Protein AF-A0A378WF64-F1 (afdb_monomer)

Mean predicted aligned error: 6.3 Å

Secondary structure (DSSP, 8-state):
-EEE--SSSTT---TT--BPPHHHHS--EEETT--TTS-HHHHHTTTT-HHHHHHHHHHHH-----EEEE-HHHHTTS--TTSEEEE--GGGSPPTTS-TT-B-HHHHH-HHHHHHHTT--HHHHHHTSPPGGGPPPP-HHHHHHHHHHHHHHT-TTS-HHHHHHHHHHHHHHHHHHHHHHHHH--SHHHHHHHHHHHHHHHHHHHHHTS----

Foldseek 3Di:
DAEWEDQQAQLDDDQLDFDAPCVVPVDDYAYLNLPPVPDLLLCLVCHRQGVVSVVSSCVRVVPDAAEDEEAPVNCPPDPCVPHHYDHDDPVNDDDSPPPPPGHGSLCRNPVPVLVVLPPDWLVRLLVPADDPVPADAADPVQLVVLSVQSVVCSPPPHDSVSNLVSQLSNLVNQLNVLNVQSNVQDTSVSNSSSSSSNSSSVSRNVSSPDDPDD

Radius of gyration: 17.93 Å; Cα contacts (8 Å, |Δi|>4): 274; chains: 1; bounding box: 43×33×53 Å

Structure (mmCIF, N/CA/C/O backbone):
data_AF-A0A378WF64-F1
#
_entry.id   AF-A0A378WF64-F1
#
loop_
_atom_site.group_PDB
_atom_site.id
_atom_site.type_symbol
_atom_site.label_atom_id
_atom_site.label_alt_id
_atom_site.label_comp_id
_atom_site.label_asym_id
_atom_site.label_entity_id
_atom_site.label_seq_id
_atom_site.pdbx_PDB_ins_code
_atom_site.Cartn_x
_atom_site.Cartn_y
_atom_site.Cartn_z
_atom_site.occupancy
_atom_site.B_iso_or_equiv
_atom_site.auth_seq_id
_atom_site.auth_comp_id
_atom_site.auth_asym_id
_atom_site.auth_atom_id
_atom_site.pdbx_PDB_model_num
ATOM 1 N N . MET A 1 1 ? -5.324 -9.153 -17.923 1.00 81.94 1 MET A N 1
ATOM 2 C CA . MET A 1 1 ? -5.140 -8.735 -16.519 1.00 81.94 1 MET A CA 1
ATOM 3 C C . MET A 1 1 ? -4.464 -7.376 -16.515 1.00 81.94 1 MET A C 1
ATOM 5 O O . MET A 1 1 ? -3.581 -7.163 -17.337 1.00 81.94 1 MET A O 1
ATOM 9 N N . LEU A 1 2 ? -4.902 -6.468 -15.651 1.00 88.06 2 LEU A N 1
ATOM 10 C CA . LEU A 1 2 ? -4.248 -5.200 -15.360 1.00 88.06 2 LEU A CA 1
ATOM 11 C C . LEU A 1 2 ? -3.290 -5.410 -14.183 1.00 88.06 2 LEU A C 1
ATOM 13 O O . LEU A 1 2 ? -3.691 -5.903 -13.132 1.00 88.06 2 LEU A O 1
ATOM 17 N N . VAL A 1 3 ? -2.031 -5.025 -14.351 1.00 89.94 3 VAL A N 1
ATOM 18 C CA . VAL A 1 3 ? -1.031 -5.103 -13.284 1.00 89.94 3 VAL A CA 1
ATOM 19 C C . VAL A 1 3 ? -0.500 -3.709 -13.023 1.00 89.94 3 VAL A C 1
ATOM 21 O O . VAL A 1 3 ? -0.071 -3.024 -13.950 1.00 89.94 3 VAL A O 1
ATOM 24 N N . VAL A 1 4 ? -0.545 -3.286 -11.763 1.00 91.06 4 VAL A N 1
ATOM 25 C CA . VAL A 1 4 ? -0.117 -1.949 -11.353 1.00 91.06 4 VAL A CA 1
ATOM 26 C C . VAL A 1 4 ? 1.141 -2.005 -10.496 1.00 91.06 4 VAL A C 1
ATOM 28 O O . VAL A 1 4 ? 1.354 -2.923 -9.696 1.00 91.06 4 VAL A O 1
ATOM 31 N N . ALA A 1 5 ? 1.974 -0.985 -10.654 1.00 91.31 5 ALA A N 1
ATOM 32 C CA . ALA A 1 5 ? 3.148 -0.741 -9.836 1.00 91.31 5 ALA A CA 1
ATOM 33 C C . ALA A 1 5 ? 3.268 0.758 -9.550 1.00 91.31 5 ALA A C 1
ATOM 35 O O . ALA A 1 5 ? 2.783 1.591 -10.314 1.00 91.31 5 ALA A O 1
ATOM 36 N N . ASN A 1 6 ? 3.945 1.095 -8.458 1.00 88.38 6 ASN A N 1
ATOM 37 C CA . ASN A 1 6 ? 4.210 2.468 -8.046 1.00 88.38 6 ASN A CA 1
ATOM 38 C C . ASN A 1 6 ? 5.710 2.641 -7.739 1.00 88.38 6 ASN A C 1
ATOM 40 O O . ASN A 1 6 ? 6.448 1.661 -7.614 1.00 88.38 6 ASN A O 1
ATOM 44 N N . ASN A 1 7 ? 6.165 3.887 -7.621 1.00 82.44 7 ASN A N 1
ATOM 45 C CA . ASN A 1 7 ? 7.558 4.227 -7.322 1.00 82.44 7 ASN A CA 1
ATOM 46 C C . ASN A 1 7 ? 7.826 4.547 -5.840 1.00 82.44 7 ASN A C 1
ATOM 48 O O . ASN A 1 7 ? 8.958 4.872 -5.510 1.00 82.44 7 ASN A O 1
ATOM 52 N N . ILE A 1 8 ? 6.822 4.501 -4.967 1.00 81.81 8 ILE A N 1
ATOM 53 C CA . ILE A 1 8 ? 6.875 5.030 -3.598 1.00 81.81 8 ILE A CA 1
ATOM 54 C C . ILE A 1 8 ? 7.267 3.951 -2.589 1.00 81.81 8 ILE A C 1
ATOM 56 O O . ILE A 1 8 ? 8.181 4.140 -1.789 1.00 81.81 8 ILE A O 1
ATOM 60 N N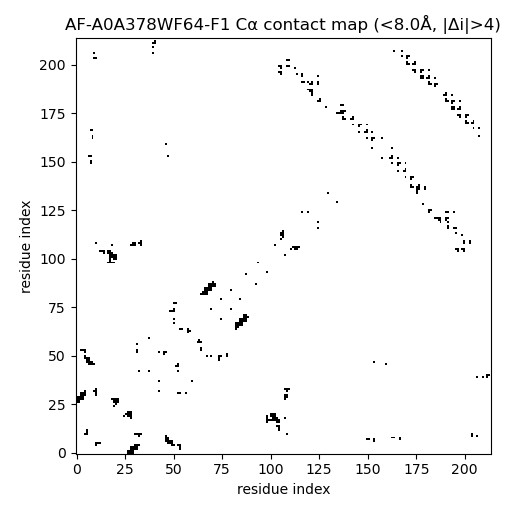 . GLY A 1 9 ? 6.587 2.808 -2.627 1.00 77.19 9 GLY A N 1
ATOM 61 C CA . GLY A 1 9 ? 6.728 1.774 -1.611 1.00 77.19 9 GLY A CA 1
ATOM 62 C C . GLY A 1 9 ? 6.138 0.440 -2.040 1.00 77.19 9 GLY A C 1
ATOM 63 O O . GLY A 1 9 ? 5.554 0.303 -3.121 1.00 77.19 9 GLY A O 1
ATOM 64 N N . LEU A 1 10 ? 6.292 -0.560 -1.173 1.00 84.00 10 LEU A N 1
ATOM 65 C CA . LEU A 1 10 ? 5.640 -1.857 -1.362 1.00 84.00 10 LEU A CA 1
ATOM 66 C C . LEU A 1 10 ? 4.133 -1.623 -1.399 1.00 84.00 10 LEU A C 1
ATOM 68 O O . LEU A 1 10 ? 3.649 -0.824 -0.618 1.00 84.00 10 LEU A O 1
ATOM 72 N N . GLY A 1 11 ? 3.424 -2.214 -2.361 1.00 85.75 11 GLY A N 1
ATOM 73 C CA . GLY A 1 11 ? 1.957 -2.161 -2.469 1.00 85.75 11 GLY A CA 1
ATOM 74 C C . GLY A 1 11 ? 1.266 -0.793 -2.332 1.00 85.75 11 GLY A C 1
ATOM 75 O O . GLY A 1 11 ? 0.058 -0.776 -2.090 1.00 85.75 11 GLY A O 1
ATOM 76 N N . TRP A 1 12 ? 1.980 0.339 -2.428 1.00 90.94 12 TRP A N 1
ATOM 77 C CA . TRP A 1 12 ? 1.398 1.664 -2.216 1.00 90.94 12 TRP A CA 1
ATOM 78 C C . TRP A 1 12 ? 0.271 1.933 -3.215 1.00 90.94 12 TRP A C 1
ATOM 80 O O . TRP A 1 12 ? 0.478 1.946 -4.430 1.00 90.94 12 TRP A O 1
ATOM 90 N N . LEU A 1 13 ? -0.916 2.186 -2.672 1.00 90.56 13 LEU A N 1
ATOM 91 C CA . LEU A 1 13 ? -2.108 2.588 -3.395 1.00 90.56 13 LEU A CA 1
ATOM 92 C C . LEU A 1 13 ? -2.810 3.676 -2.566 1.00 90.56 13 LEU A C 1
ATOM 94 O O . LEU A 1 13 ? -3.126 3.433 -1.395 1.00 90.56 13 LEU A O 1
ATOM 98 N N . PRO A 1 14 ? -3.051 4.875 -3.128 1.00 88.56 14 PRO A N 1
ATOM 99 C CA . PRO A 1 14 ? -3.766 5.923 -2.413 1.00 88.56 14 PRO A CA 1
ATOM 100 C C . PRO A 1 14 ? -5.162 5.456 -1.987 1.00 88.56 14 PRO A C 1
ATOM 102 O O . PRO A 1 14 ? -5.842 4.762 -2.739 1.00 88.56 14 PRO A O 1
ATOM 105 N N . ALA A 1 15 ? -5.627 5.895 -0.815 1.00 87.75 15 ALA A N 1
ATOM 106 C CA . ALA A 1 15 ? -6.941 5.512 -0.287 1.00 87.75 15 ALA A CA 1
ATOM 107 C C . ALA A 1 15 ? -8.119 5.946 -1.181 1.00 87.75 15 ALA A C 1
ATOM 109 O O . ALA A 1 15 ? -9.198 5.375 -1.076 1.00 87.75 15 ALA A O 1
ATOM 110 N N . SER A 1 16 ? -7.927 6.930 -2.064 1.00 83.94 16 SER A N 1
ATOM 111 C CA . SER A 1 16 ? -8.923 7.376 -3.048 1.00 83.94 16 SER A CA 1
ATOM 112 C C . SER A 1 16 ? -8.902 6.584 -4.357 1.00 83.94 16 SER A C 1
ATOM 114 O O . SER A 1 16 ? -9.824 6.709 -5.157 1.00 83.94 16 SER A O 1
ATOM 116 N N . VAL A 1 17 ? -7.867 5.778 -4.603 1.00 84.69 17 VAL A N 1
ATOM 117 C CA . VAL A 1 17 ? -7.756 4.989 -5.832 1.00 84.69 17 VAL A CA 1
ATOM 118 C C . VAL A 1 17 ? -8.518 3.679 -5.660 1.00 84.69 17 VAL A C 1
ATOM 120 O O . VAL A 1 17 ? -8.479 3.038 -4.607 1.00 84.69 17 VAL A O 1
ATOM 123 N N . ARG A 1 18 ? -9.232 3.285 -6.713 1.00 86.31 18 ARG A N 1
ATOM 124 C CA . ARG A 1 18 ? -9.903 1.992 -6.836 1.00 86.31 18 ARG A CA 1
ATOM 125 C C . ARG A 1 18 ? -9.467 1.350 -8.145 1.00 86.31 18 ARG A C 1
ATOM 127 O O . ARG A 1 18 ? -9.489 2.014 -9.182 1.00 86.31 18 ARG A O 1
ATOM 134 N N . LEU A 1 19 ? -9.049 0.086 -8.104 1.00 86.19 19 LEU A N 1
ATOM 135 C CA . LEU A 1 19 ? -8.691 -0.646 -9.325 1.00 86.19 19 LEU A CA 1
ATOM 136 C C . LEU A 1 19 ? -9.932 -1.315 -9.931 1.00 86.19 19 LEU A C 1
ATOM 138 O O . LEU A 1 19 ? -10.833 -1.686 -9.187 1.00 86.19 19 LEU A O 1
ATOM 142 N N . PRO A 1 20 ? -10.022 -1.500 -11.256 1.00 82.81 20 PRO A N 1
ATOM 143 C CA . PRO A 1 20 ? -11.146 -2.210 -11.865 1.00 82.81 20 PRO A CA 1
ATOM 144 C C . PRO A 1 20 ? -11.363 -3.599 -11.249 1.00 82.81 20 PRO A C 1
ATOM 146 O O . PRO A 1 20 ? -10.405 -4.359 -11.071 1.00 82.81 20 PRO A O 1
ATOM 149 N N . ARG A 1 21 ? -12.622 -3.939 -10.944 1.00 79.25 21 ARG A N 1
ATOM 150 C CA . ARG A 1 21 ? -13.004 -5.306 -10.579 1.00 79.25 21 ARG A CA 1
ATOM 151 C C . ARG A 1 21 ? -13.025 -6.200 -11.829 1.00 79.25 21 ARG A C 1
ATOM 153 O O . ARG A 1 21 ? -13.298 -5.716 -12.928 1.00 79.25 21 ARG A O 1
ATOM 160 N N . PRO A 1 22 ? -12.787 -7.515 -11.681 1.00 65.56 22 PRO A N 1
ATOM 161 C CA . PRO A 1 22 ? -12.840 -8.450 -12.802 1.00 65.56 22 PRO A CA 1
ATOM 162 C C . PRO A 1 22 ? -14.187 -8.477 -13.545 1.00 65.56 22 PRO A C 1
ATOM 164 O O . PRO A 1 22 ? -14.219 -8.811 -14.725 1.00 65.56 22 PRO A O 1
ATOM 167 N N . ASP A 1 23 ? -15.297 -8.126 -12.895 1.00 62.38 23 ASP A N 1
ATOM 168 C CA . ASP A 1 23 ? -16.652 -8.167 -13.458 1.00 62.38 23 ASP A CA 1
ATOM 169 C C . ASP A 1 23 ? -17.022 -6.943 -14.314 1.00 62.38 23 ASP A C 1
ATOM 171 O O . ASP A 1 23 ? -17.850 -7.067 -15.216 1.00 62.38 23 ASP A O 1
ATOM 175 N N . SER A 1 24 ? -16.388 -5.785 -14.101 1.00 57.62 24 SER A N 1
ATOM 176 C CA . SER A 1 24 ? -16.700 -4.555 -14.841 1.00 57.62 24 SER A CA 1
ATOM 177 C C . SER A 1 24 ? -16.045 -4.483 -16.226 1.00 57.62 24 SER A C 1
ATOM 179 O O . SER A 1 24 ? -16.515 -3.735 -17.083 1.00 57.62 24 SER A O 1
ATOM 181 N N . ALA A 1 25 ? -14.998 -5.281 -16.479 1.00 53.03 25 ALA A N 1
ATOM 182 C CA . ALA A 1 25 ? -14.273 -5.281 -17.757 1.00 53.03 25 ALA A CA 1
ATOM 183 C C . ALA A 1 25 ? -13.634 -6.630 -18.164 1.00 53.03 25 ALA A C 1
ATOM 185 O O . ALA A 1 25 ? -12.842 -6.658 -19.104 1.00 53.03 25 ALA A O 1
ATOM 186 N N . MET A 1 26 ? -13.904 -7.744 -17.464 1.00 54.44 26 MET A N 1
ATOM 187 C CA . MET A 1 26 ? -13.148 -9.012 -17.607 1.00 54.44 26 MET A CA 1
ATOM 188 C C . MET A 1 26 ? -11.628 -8.860 -17.400 1.00 54.44 26 MET A C 1
ATOM 190 O O . MET A 1 26 ? -10.830 -9.701 -17.819 1.00 54.44 26 MET A O 1
ATOM 194 N N . LEU A 1 27 ? -11.208 -7.791 -16.722 1.00 61.53 27 LEU A N 1
ATOM 195 C CA . LEU A 1 27 ? -9.819 -7.515 -16.388 1.00 61.53 27 LEU A CA 1
ATOM 196 C C . LEU A 1 27 ? -9.638 -7.712 -14.885 1.00 61.53 27 LEU A C 1
ATOM 198 O O . LEU A 1 27 ? -10.017 -6.859 -14.091 1.00 61.53 27 LEU A O 1
ATOM 202 N N . ALA A 1 28 ? -9.038 -8.836 -14.491 1.00 73.56 28 ALA A N 1
ATOM 203 C CA . ALA A 1 28 ? -8.470 -8.949 -13.151 1.00 73.56 28 ALA A CA 1
ATOM 204 C C . ALA A 1 28 ? -7.450 -7.819 -12.938 1.00 73.56 28 ALA A C 1
ATOM 206 O O . ALA A 1 28 ? -6.719 -7.502 -13.878 1.00 73.56 28 ALA A O 1
ATOM 207 N N . SER A 1 29 ? -7.408 -7.227 -11.744 1.00 83.62 29 SER A N 1
ATOM 208 C CA . SER A 1 29 ? -6.423 -6.209 -11.366 1.00 83.62 29 SER A CA 1
ATOM 209 C C . SER A 1 29 ? -5.566 -6.729 -10.219 1.00 83.62 29 SER A C 1
ATOM 211 O O . SER A 1 29 ? -6.106 -7.287 -9.270 1.00 83.62 29 SER A O 1
ATOM 213 N N . SER A 1 30 ? -4.251 -6.533 -10.288 1.00 84.62 30 SER A N 1
ATOM 214 C CA . SER A 1 30 ? -3.325 -6.909 -9.215 1.00 84.62 30 SER A CA 1
ATOM 215 C C . SER A 1 30 ? -2.222 -5.867 -9.051 1.00 84.62 30 SER A C 1
ATOM 217 O O . SER A 1 30 ? -1.818 -5.213 -10.016 1.00 84.62 30 SER A O 1
ATOM 219 N N . HIS A 1 31 ? -1.708 -5.716 -7.833 1.00 90.31 31 HIS A N 1
ATOM 220 C CA . HIS A 1 31 ? -0.469 -4.982 -7.602 1.00 90.31 31 HIS A CA 1
ATOM 221 C C . HIS A 1 31 ? 0.714 -5.948 -7.707 1.00 90.31 31 HIS A C 1
ATOM 223 O O . HIS A 1 31 ? 0.692 -7.019 -7.109 1.00 90.31 31 HIS A O 1
ATOM 229 N N . VAL A 1 32 ? 1.810 -5.540 -8.358 1.00 89.31 32 VAL A N 1
ATOM 230 C CA . VAL A 1 32 ? 3.027 -6.375 -8.491 1.00 89.31 32 VAL A CA 1
ATOM 231 C C . VAL A 1 32 ? 3.538 -6.977 -7.168 1.00 89.31 32 VAL A C 1
ATOM 233 O O . VAL A 1 32 ? 4.123 -8.053 -7.175 1.00 89.31 32 VAL A O 1
ATOM 236 N N . PHE A 1 33 ? 3.298 -6.324 -6.022 1.00 86.94 33 PHE A N 1
ATOM 237 C CA . PHE A 1 33 ? 3.744 -6.785 -4.705 1.00 86.94 33 PHE A CA 1
ATOM 238 C C . PHE A 1 33 ? 2.753 -7.721 -3.992 1.00 86.94 33 PHE A C 1
ATOM 240 O O . PHE A 1 33 ? 3.146 -8.325 -3.000 1.00 86.94 33 PHE A O 1
ATOM 247 N N . ALA A 1 34 ? 1.518 -7.874 -4.487 1.00 84.69 34 ALA A N 1
ATOM 248 C CA . ALA A 1 34 ? 0.491 -8.760 -3.920 1.00 84.69 34 ALA A CA 1
ATOM 249 C C . ALA A 1 34 ? 0.796 -10.260 -4.128 1.00 84.69 34 ALA A C 1
ATOM 251 O O . ALA A 1 34 ? 0.203 -11.128 -3.497 1.00 84.69 34 ALA A O 1
ATOM 252 N N . HIS A 1 35 ? 1.753 -10.576 -5.001 1.00 75.88 35 HIS A N 1
ATOM 253 C CA . HIS A 1 35 ? 2.117 -11.938 -5.380 1.00 75.88 35 HIS A CA 1
ATOM 254 C C . HIS A 1 35 ? 3.126 -12.546 -4.398 1.00 75.88 35 HIS A C 1
ATOM 256 O O . HIS A 1 35 ? 4.347 -12.389 -4.535 1.00 75.88 35 HIS A O 1
ATOM 262 N N . GLY A 1 36 ? 2.593 -13.212 -3.368 1.00 67.25 36 GLY A N 1
ATOM 263 C CA . GLY A 1 36 ? 3.357 -13.866 -2.300 1.00 67.25 36 GLY A CA 1
ATOM 264 C C . GLY A 1 36 ? 4.283 -14.994 -2.775 1.00 67.25 36 GLY A C 1
ATOM 265 O O . GLY A 1 36 ? 5.306 -15.247 -2.139 1.00 67.25 36 GLY A O 1
ATOM 266 N N . ASP A 1 37 ? 3.963 -15.607 -3.911 1.00 82.12 37 ASP A N 1
ATOM 267 C CA . ASP A 1 37 ? 4.685 -16.690 -4.586 1.00 82.12 37 ASP A CA 1
ATOM 268 C C . ASP A 1 37 ? 6.027 -16.261 -5.202 1.00 82.12 37 ASP A C 1
ATOM 270 O O . ASP A 1 37 ? 6.944 -17.074 -5.333 1.00 82.12 37 ASP A O 1
ATOM 274 N N . ILE A 1 38 ? 6.191 -14.977 -5.524 1.00 87.12 38 ILE A N 1
ATOM 275 C CA . ILE A 1 38 ? 7.456 -14.438 -6.037 1.00 87.12 38 ILE A CA 1
ATOM 276 C C . ILE A 1 38 ? 8.442 -14.251 -4.869 1.00 87.12 38 ILE A C 1
ATOM 278 O O . ILE A 1 38 ? 8.080 -13.627 -3.880 1.00 87.12 38 ILE A O 1
ATOM 282 N N . PRO A 1 39 ? 9.710 -14.699 -4.927 1.00 86.44 39 PRO A N 1
ATOM 283 C CA . PRO A 1 39 ? 10.633 -14.534 -3.802 1.00 86.44 39 PRO A CA 1
ATOM 284 C C . PRO A 1 39 ? 10.791 -13.071 -3.356 1.00 86.44 39 PRO A C 1
ATOM 286 O O . PRO A 1 39 ? 10.974 -12.173 -4.180 1.00 86.44 39 PRO A O 1
ATOM 289 N N . ALA A 1 40 ? 10.789 -12.819 -2.043 1.00 82.44 40 ALA A N 1
ATOM 290 C CA . ALA A 1 40 ? 10.829 -11.454 -1.511 1.00 82.44 40 ALA A CA 1
ATOM 291 C C . ALA A 1 40 ? 12.059 -10.662 -1.974 1.00 82.44 40 ALA A C 1
ATOM 293 O O . ALA A 1 40 ? 11.920 -9.504 -2.348 1.00 82.44 40 ALA A O 1
ATOM 294 N N . ALA A 1 41 ? 13.241 -11.286 -2.041 1.00 81.81 41 ALA A N 1
ATOM 295 C CA . ALA A 1 41 ? 14.451 -10.641 -2.560 1.00 81.81 41 ALA A CA 1
ATOM 296 C C . ALA A 1 41 ? 14.270 -10.114 -3.999 1.00 81.81 41 ALA A C 1
ATOM 298 O O . ALA A 1 41 ? 14.761 -9.036 -4.335 1.00 81.81 41 ALA A O 1
ATOM 299 N N . VAL A 1 42 ? 13.508 -10.835 -4.832 1.00 85.50 42 VAL A N 1
ATOM 300 C CA . VAL A 1 42 ? 13.157 -10.394 -6.187 1.00 85.50 42 VAL A CA 1
ATOM 301 C C . VAL A 1 42 ? 12.227 -9.188 -6.111 1.00 85.50 42 VAL A C 1
ATOM 303 O O . VAL A 1 42 ? 12.541 -8.161 -6.711 1.00 85.50 42 VAL A O 1
ATOM 306 N N . ARG A 1 43 ? 11.149 -9.263 -5.316 1.00 87.06 43 ARG A N 1
ATOM 307 C CA . ARG A 1 43 ? 10.202 -8.148 -5.147 1.00 87.06 43 ARG A CA 1
ATOM 308 C C . ARG A 1 43 ? 10.893 -6.877 -4.637 1.00 87.06 43 ARG A C 1
ATOM 310 O O . ARG A 1 43 ? 10.687 -5.799 -5.185 1.00 87.06 43 ARG A O 1
ATOM 317 N N . MET A 1 44 ? 11.776 -6.991 -3.644 1.00 83.75 44 MET A N 1
ATOM 318 C CA . MET A 1 44 ? 12.507 -5.846 -3.077 1.00 83.75 44 MET A CA 1
ATOM 319 C C . MET A 1 44 ? 13.400 -5.138 -4.102 1.00 83.75 44 MET A C 1
ATOM 321 O O . MET A 1 44 ? 13.610 -3.930 -4.003 1.00 83.75 44 MET A O 1
ATOM 325 N N . SER A 1 45 ? 13.877 -5.850 -5.128 1.00 83.19 45 SER A N 1
ATOM 326 C CA . SER A 1 45 ? 14.665 -5.248 -6.213 1.00 83.19 45 SER A CA 1
ATOM 327 C C . SER A 1 45 ? 13.865 -4.295 -7.115 1.00 83.19 45 SER A C 1
ATOM 329 O O . SER A 1 45 ? 14.456 -3.595 -7.938 1.00 83.19 45 SER A O 1
ATOM 331 N N . TRP A 1 46 ? 12.536 -4.265 -6.976 1.00 86.88 46 TRP A N 1
ATOM 332 C CA . TRP A 1 46 ? 11.627 -3.457 -7.792 1.00 86.88 46 TRP A CA 1
ATOM 333 C C . TRP A 1 46 ? 11.268 -2.107 -7.167 1.00 86.88 46 TRP A C 1
ATOM 335 O O . TRP A 1 46 ? 10.663 -1.267 -7.834 1.00 86.88 46 TRP A O 1
ATOM 345 N N . ILE A 1 47 ? 11.609 -1.886 -5.893 1.00 84.94 47 ILE A N 1
ATOM 346 C CA . ILE A 1 47 ? 11.267 -0.655 -5.169 1.00 84.94 47 ILE A CA 1
ATOM 347 C C . ILE A 1 47 ? 11.819 0.562 -5.920 1.00 84.94 47 ILE A C 1
ATOM 349 O O . ILE A 1 47 ? 13.006 0.626 -6.244 1.00 84.94 47 ILE A O 1
ATOM 353 N N . GLY A 1 48 ? 10.946 1.537 -6.185 1.00 82.44 48 GLY A N 1
ATOM 354 C CA . GLY A 1 48 ? 11.294 2.753 -6.924 1.00 82.44 48 GLY A CA 1
ATOM 355 C C . GLY A 1 48 ? 11.407 2.573 -8.441 1.00 82.44 48 GLY A C 1
ATOM 356 O O . GLY A 1 48 ? 11.678 3.545 -9.139 1.00 82.44 48 GLY A O 1
ATOM 357 N N . GLN A 1 49 ? 11.190 1.365 -8.971 1.00 87.06 49 GLN A N 1
ATOM 358 C CA . GLN A 1 49 ? 11.348 1.044 -10.394 1.00 87.06 49 GLN A CA 1
ATOM 359 C C . GLN A 1 49 ? 10.058 0.415 -10.954 1.00 87.06 49 GLN A C 1
ATOM 361 O O . GLN A 1 49 ? 10.034 -0.783 -11.235 1.00 87.06 49 GLN A O 1
ATOM 366 N N . PRO A 1 50 ? 8.967 1.190 -11.129 1.00 90.00 50 PRO A N 1
ATOM 367 C CA . PRO A 1 50 ? 7.649 0.647 -11.475 1.00 90.00 50 PRO A CA 1
ATOM 368 C C . PRO A 1 50 ? 7.615 -0.089 -12.824 1.00 90.00 50 PRO A C 1
ATOM 370 O O . PRO A 1 50 ? 6.999 -1.146 -12.917 1.00 90.00 50 PRO A O 1
ATOM 373 N N . VAL A 1 51 ? 8.311 0.409 -13.854 1.00 91.75 51 VAL A N 1
ATOM 374 C CA . VAL A 1 51 ? 8.369 -0.260 -15.169 1.00 91.75 51 VAL A CA 1
ATOM 375 C C . VAL A 1 51 ? 9.086 -1.605 -15.068 1.00 91.75 51 VAL A C 1
ATOM 377 O O . VAL A 1 51 ? 8.534 -2.630 -15.469 1.00 91.75 51 VAL A O 1
ATOM 380 N N . ARG A 1 52 ? 10.271 -1.628 -14.445 1.00 89.94 52 ARG A N 1
ATOM 381 C CA . ARG A 1 52 ? 10.986 -2.874 -14.145 1.00 89.94 52 ARG A CA 1
ATOM 382 C C . ARG A 1 52 ? 10.136 -3.832 -13.311 1.00 89.94 52 ARG A C 1
ATOM 384 O O . ARG A 1 52 ? 10.194 -5.033 -13.550 1.00 89.94 52 ARG A O 1
ATOM 391 N N . ALA A 1 53 ? 9.362 -3.327 -12.350 1.00 91.62 53 ALA A N 1
ATOM 392 C CA . ALA A 1 53 ? 8.501 -4.145 -11.503 1.00 91.62 53 ALA A CA 1
ATOM 393 C C . ALA A 1 53 ? 7.472 -4.920 -12.334 1.00 91.62 53 ALA A C 1
ATOM 395 O O . ALA A 1 53 ? 7.354 -6.130 -12.175 1.00 91.62 53 ALA A O 1
ATOM 396 N N . VAL A 1 54 ? 6.778 -4.248 -13.259 1.00 92.94 54 VAL A N 1
ATOM 397 C CA . VAL A 1 54 ? 5.782 -4.885 -14.139 1.00 92.94 54 VAL A CA 1
ATOM 398 C C . VAL A 1 54 ? 6.442 -5.886 -15.092 1.00 92.94 54 VAL A C 1
ATOM 400 O O . VAL A 1 54 ? 5.938 -6.993 -15.267 1.00 92.94 54 VAL A O 1
ATOM 403 N N . GLN A 1 55 ? 7.600 -5.543 -15.665 1.00 91.69 55 GLN A N 1
ATOM 404 C CA . GLN A 1 55 ? 8.355 -6.455 -16.533 1.00 91.69 55 GLN A CA 1
ATOM 405 C C . GLN A 1 55 ? 8.829 -7.711 -15.790 1.00 91.69 55 GLN A C 1
ATOM 407 O O . GLN A 1 55 ? 8.668 -8.826 -16.282 1.00 91.69 55 GLN A O 1
ATOM 412 N N . ALA A 1 56 ? 9.406 -7.545 -14.600 1.00 91.06 56 ALA A N 1
ATOM 413 C CA . ALA A 1 56 ? 9.892 -8.654 -13.788 1.00 91.06 56 ALA A CA 1
ATOM 414 C C . ALA A 1 56 ? 8.745 -9.507 -13.233 1.00 91.06 56 ALA A C 1
ATOM 416 O O . ALA A 1 56 ? 8.883 -10.726 -13.154 1.00 91.06 56 ALA A O 1
ATOM 417 N N . TRP A 1 57 ? 7.615 -8.882 -12.894 1.00 92.56 57 TRP A N 1
ATOM 418 C CA . TRP A 1 57 ? 6.389 -9.576 -12.515 1.00 92.56 57 TRP A CA 1
ATOM 419 C C . TRP A 1 57 ? 5.906 -10.489 -13.653 1.00 92.56 57 TRP A C 1
ATOM 421 O O . TRP A 1 57 ? 5.704 -11.675 -13.417 1.00 92.56 57 TRP A O 1
ATOM 431 N N . ALA A 1 58 ? 5.852 -9.987 -14.892 1.00 91.94 58 ALA A N 1
ATOM 432 C CA . ALA A 1 58 ? 5.438 -10.766 -16.065 1.00 91.94 58 ALA A CA 1
ATOM 433 C C . ALA A 1 58 ? 6.357 -11.974 -16.321 1.00 91.94 58 ALA A C 1
ATOM 435 O O . ALA A 1 58 ? 5.902 -13.076 -16.622 1.00 91.94 58 ALA A O 1
ATOM 436 N N . VAL A 1 59 ? 7.670 -11.794 -16.139 1.00 91.38 59 VAL A N 1
ATOM 437 C CA . VAL A 1 59 ? 8.639 -12.899 -16.219 1.00 91.38 59 VAL A CA 1
ATOM 438 C C . VAL A 1 59 ? 8.409 -13.932 -15.113 1.00 91.38 59 VAL A C 1
ATOM 440 O O . VAL A 1 59 ? 8.509 -15.128 -15.375 1.00 91.38 59 VAL A O 1
ATOM 443 N N . ALA A 1 60 ? 8.122 -13.490 -13.887 1.00 90.88 60 ALA A N 1
ATOM 444 C CA . ALA A 1 60 ? 7.963 -14.372 -12.734 1.00 90.88 60 ALA A CA 1
ATOM 445 C C . ALA A 1 60 ? 6.668 -15.197 -12.782 1.00 90.88 60 ALA A C 1
ATOM 447 O O . ALA A 1 60 ? 6.685 -16.360 -12.383 1.00 90.88 60 ALA A O 1
ATOM 448 N N . THR A 1 61 ? 5.570 -14.624 -13.280 1.00 89.88 61 THR A N 1
ATOM 449 C CA . THR A 1 61 ? 4.275 -15.315 -13.398 1.00 89.88 61 THR A CA 1
ATOM 450 C C . THR A 1 61 ? 4.119 -16.079 -14.712 1.00 89.88 61 THR A C 1
ATOM 452 O O . THR A 1 61 ? 3.260 -16.950 -14.819 1.00 89.88 61 THR A O 1
ATOM 455 N N . GLY A 1 62 ? 4.953 -15.781 -15.714 1.00 90.12 62 GLY A N 1
ATOM 456 C CA . GLY A 1 62 ? 4.818 -16.323 -17.066 1.00 90.12 62 GLY A CA 1
ATOM 457 C C . GLY A 1 62 ? 3.701 -15.664 -17.881 1.00 90.12 62 GLY A C 1
ATOM 458 O O . GLY A 1 62 ? 3.454 -16.082 -19.014 1.00 90.12 62 GLY A O 1
ATOM 459 N N . ASP A 1 63 ? 3.052 -14.631 -17.338 1.00 89.12 63 ASP A N 1
ATOM 460 C CA . ASP A 1 63 ? 2.015 -13.884 -18.037 1.00 89.12 63 ASP A CA 1
ATOM 461 C C . ASP A 1 63 ? 2.641 -12.876 -19.016 1.00 89.12 63 ASP A C 1
ATOM 463 O O . ASP A 1 63 ? 3.526 -12.104 -18.640 1.00 89.12 63 ASP A O 1
ATOM 467 N N . PRO A 1 64 ? 2.197 -12.829 -20.285 1.00 89.62 64 PRO A N 1
ATOM 468 C CA . PRO A 1 64 ? 2.796 -11.945 -21.276 1.00 89.62 64 PRO A CA 1
ATOM 469 C C . PRO A 1 64 ? 2.477 -10.470 -20.994 1.00 89.62 64 PRO A C 1
ATOM 471 O O . PRO A 1 64 ? 1.314 -10.068 -20.919 1.00 89.62 64 PRO A O 1
ATOM 474 N N . LEU A 1 65 ? 3.518 -9.635 -20.932 1.00 91.50 65 LEU A N 1
ATOM 475 C CA . LEU A 1 65 ? 3.384 -8.179 -20.909 1.00 91.50 65 LEU A CA 1
ATOM 476 C C . LEU A 1 65 ? 3.214 -7.651 -22.339 1.00 91.50 65 LEU A C 1
ATOM 478 O O . LEU A 1 65 ? 4.185 -7.534 -23.083 1.00 91.50 65 LEU A O 1
ATOM 482 N N . ILE A 1 66 ? 1.972 -7.348 -22.715 1.00 90.19 66 ILE A N 1
ATOM 483 C CA . ILE A 1 66 ? 1.625 -6.889 -24.070 1.00 90.19 66 ILE A CA 1
ATOM 484 C C . ILE A 1 66 ? 1.628 -5.363 -24.215 1.00 90.19 66 ILE A C 1
ATOM 486 O O . ILE A 1 66 ? 2.029 -4.861 -25.258 1.00 90.19 66 ILE A O 1
ATOM 490 N N . LEU A 1 67 ? 1.226 -4.640 -23.166 1.00 92.19 67 LEU A N 1
ATOM 491 C CA . LEU A 1 67 ? 1.083 -3.185 -23.151 1.00 92.19 67 LEU A CA 1
ATOM 492 C C . LEU A 1 67 ? 1.613 -2.631 -21.829 1.00 92.19 67 LEU A C 1
ATOM 494 O O . LEU A 1 67 ? 1.250 -3.115 -20.756 1.00 92.19 67 LEU A O 1
ATOM 498 N N . LEU A 1 68 ? 2.430 -1.587 -21.916 1.00 93.31 68 LEU A N 1
ATOM 499 C CA . LEU A 1 68 ? 2.914 -0.804 -20.789 1.00 93.31 68 LEU A CA 1
ATOM 500 C C . LEU A 1 68 ? 2.369 0.623 -20.905 1.00 93.31 68 LEU A C 1
ATOM 502 O O . LEU A 1 68 ? 2.737 1.347 -21.827 1.00 93.31 68 LEU A O 1
ATOM 506 N N . ALA A 1 69 ? 1.534 1.036 -19.951 1.00 91.62 69 ALA A N 1
ATOM 507 C CA . ALA A 1 69 ? 1.041 2.407 -19.844 1.00 91.62 69 ALA A CA 1
ATOM 508 C C . ALA A 1 69 ? 1.712 3.120 -18.661 1.00 91.62 69 ALA A C 1
ATOM 510 O O . ALA A 1 69 ? 1.581 2.676 -17.519 1.00 91.62 69 ALA A O 1
ATOM 511 N N . ALA A 1 70 ? 2.457 4.197 -18.921 1.00 91.06 70 ALA A N 1
ATOM 512 C CA . ALA A 1 70 ? 3.178 4.936 -17.883 1.00 91.06 70 ALA A CA 1
ATOM 513 C C . ALA A 1 70 ? 3.483 6.381 -18.305 1.00 91.06 70 ALA A C 1
ATOM 515 O O . ALA A 1 70 ? 3.539 6.693 -19.492 1.00 91.06 70 ALA A O 1
ATOM 516 N N . PHE A 1 71 ? 3.728 7.261 -17.331 1.00 89.38 71 PHE A N 1
ATOM 517 C CA . PHE A 1 71 ? 4.279 8.591 -17.601 1.00 89.38 71 PHE A CA 1
ATOM 518 C C . PHE A 1 71 ? 5.681 8.492 -18.222 1.00 89.38 71 PHE A C 1
ATOM 520 O O . PHE A 1 71 ? 6.454 7.589 -17.888 1.00 89.38 71 PHE A O 1
ATOM 527 N N . GLU A 1 72 ? 6.043 9.455 -19.072 1.00 88.44 72 GLU A N 1
ATOM 528 C CA . GLU A 1 72 ? 7.334 9.487 -19.779 1.00 88.44 72 GLU A CA 1
ATOM 529 C C . GLU A 1 72 ? 8.535 9.356 -18.825 1.00 88.44 72 GLU A C 1
ATOM 531 O O . GLU A 1 72 ? 9.473 8.599 -19.082 1.00 88.44 72 GLU A O 1
ATOM 536 N N . GLN A 1 73 ? 8.462 10.016 -17.666 1.00 85.44 73 GLN A N 1
ATOM 537 C CA . GLN A 1 73 ? 9.501 9.988 -16.635 1.00 85.44 73 GLN A CA 1
ATOM 538 C C . GLN A 1 73 ? 9.714 8.585 -16.051 1.00 85.44 73 GLN A C 1
ATOM 540 O O . GLN A 1 73 ? 10.823 8.255 -15.637 1.00 85.44 73 GLN A O 1
ATOM 545 N N . ALA A 1 74 ? 8.666 7.757 -16.012 1.00 83.19 74 ALA A N 1
ATOM 546 C CA . ALA A 1 74 ? 8.755 6.383 -15.531 1.00 83.19 74 ALA A CA 1
ATOM 547 C C . ALA A 1 74 ? 9.315 5.432 -16.601 1.00 83.19 74 ALA A C 1
ATOM 549 O O . ALA A 1 74 ? 9.985 4.463 -16.245 1.00 83.19 74 ALA A O 1
ATOM 550 N N . ILE A 1 75 ? 9.076 5.709 -17.890 1.00 86.44 75 ILE A N 1
ATOM 551 C CA . ILE A 1 75 ? 9.597 4.914 -19.014 1.00 86.44 75 ILE A CA 1
ATOM 552 C C . ILE A 1 75 ? 11.112 5.107 -19.139 1.00 86.44 75 ILE A C 1
ATOM 554 O O . ILE A 1 75 ? 11.847 4.121 -19.099 1.00 86.44 75 ILE A O 1
ATOM 558 N N . GLY A 1 76 ? 11.556 6.367 -19.213 1.00 76.56 76 GLY A N 1
ATOM 559 C CA . GLY A 1 76 ? 12.924 6.843 -19.469 1.00 76.56 76 GLY A CA 1
ATOM 560 C C . GLY A 1 76 ? 14.049 5.799 -19.536 1.00 76.56 76 GLY A C 1
ATOM 561 O O . GLY A 1 76 ? 14.522 5.466 -20.617 1.00 76.56 76 GLY A O 1
ATOM 562 N N . LEU A 1 77 ? 14.524 5.322 -18.382 1.00 69.81 77 LEU A N 1
ATOM 563 C CA . LEU A 1 77 ? 15.740 4.497 -18.276 1.00 69.81 77 LEU A CA 1
ATOM 564 C C . LEU A 1 77 ? 15.524 2.986 -18.492 1.00 69.81 77 LEU A C 1
ATOM 566 O O . LEU A 1 77 ? 16.473 2.215 -18.353 1.00 69.81 77 LEU A O 1
ATOM 570 N N . ASN A 1 78 ? 14.303 2.540 -18.789 1.00 82.00 78 ASN A N 1
ATOM 571 C CA . ASN A 1 78 ? 13.977 1.118 -18.896 1.00 82.00 78 ASN A CA 1
ATOM 572 C C . ASN A 1 78 ? 14.046 0.638 -20.352 1.00 82.00 78 ASN A C 1
ATOM 574 O O . ASN A 1 78 ? 13.567 1.313 -21.263 1.00 82.00 78 ASN A O 1
ATOM 578 N N . ASP A 1 79 ? 14.578 -0.567 -20.576 1.00 83.88 79 ASP A N 1
ATOM 579 C CA . ASP A 1 79 ? 14.452 -1.234 -21.876 1.00 83.88 79 ASP A CA 1
ATOM 580 C C . ASP A 1 79 ? 13.017 -1.740 -22.052 1.00 83.88 79 ASP A C 1
ATOM 582 O O . ASP A 1 79 ? 12.593 -2.703 -21.414 1.00 83.88 79 ASP A O 1
ATOM 586 N N . VAL A 1 80 ? 12.268 -1.074 -22.927 1.00 86.69 80 VAL A N 1
ATOM 587 C CA . VAL A 1 80 ? 10.868 -1.380 -23.256 1.00 86.69 80 VAL A CA 1
ATOM 588 C C . VAL A 1 80 ? 10.702 -1.860 -24.701 1.00 86.69 80 VAL A C 1
ATOM 590 O O . VAL A 1 80 ? 9.587 -1.952 -25.201 1.00 86.69 80 VAL A O 1
ATOM 593 N N . SER A 1 81 ? 11.799 -2.219 -25.379 1.00 84.56 81 SER A N 1
ATOM 594 C CA . SER A 1 81 ? 11.822 -2.555 -26.816 1.00 84.56 81 SER A CA 1
ATOM 595 C C . SER A 1 81 ? 10.950 -3.750 -27.229 1.00 84.56 81 SER A C 1
ATOM 597 O O . SER A 1 81 ? 10.688 -3.943 -28.415 1.00 84.56 81 SER A O 1
ATOM 599 N N . ARG A 1 82 ? 10.515 -4.570 -26.266 1.00 85.12 82 ARG A N 1
ATOM 600 C CA . ARG A 1 82 ? 9.753 -5.812 -26.485 1.00 85.12 82 ARG A CA 1
ATOM 601 C C . ARG A 1 82 ? 8.261 -5.695 -26.172 1.00 85.12 82 ARG A C 1
ATOM 603 O O . ARG A 1 82 ? 7.568 -6.707 -26.222 1.00 85.12 82 ARG A O 1
ATOM 610 N N . VAL A 1 83 ? 7.788 -4.507 -25.803 1.00 90.06 83 VAL A N 1
ATOM 611 C CA . VAL A 1 83 ? 6.426 -4.272 -25.310 1.00 90.06 83 VAL A CA 1
ATOM 612 C C . VAL A 1 83 ? 5.847 -3.057 -26.026 1.00 90.06 83 VAL A C 1
ATOM 614 O O . VAL A 1 83 ? 6.574 -2.115 -26.333 1.00 90.06 83 VAL A O 1
ATOM 617 N N . GLU A 1 84 ? 4.543 -3.059 -26.297 1.00 91.81 84 GLU A N 1
ATOM 618 C CA . GLU A 1 84 ? 3.860 -1.850 -26.755 1.00 91.81 84 GLU A CA 1
ATOM 619 C C . GLU A 1 84 ? 3.831 -0.813 -25.624 1.00 91.81 84 GLU A C 1
ATOM 621 O O . GLU A 1 84 ? 3.444 -1.127 -24.499 1.00 91.81 84 GLU A O 1
ATOM 626 N N . VAL A 1 85 ? 4.248 0.424 -25.896 1.00 91.31 85 VAL A N 1
ATOM 627 C CA . VAL A 1 85 ? 4.327 1.478 -24.876 1.00 91.31 85 VAL A CA 1
ATOM 628 C C . VAL A 1 85 ? 3.324 2.577 -25.182 1.00 91.31 85 VAL A C 1
ATOM 630 O O . VAL A 1 85 ? 3.356 3.176 -26.256 1.00 91.31 85 VAL A O 1
ATOM 633 N N . HIS A 1 86 ? 2.473 2.871 -24.205 1.00 91.88 86 HIS A N 1
ATOM 634 C CA . HIS A 1 86 ? 1.562 4.002 -24.222 1.00 91.88 86 HIS A CA 1
ATOM 635 C C . HIS A 1 86 ? 1.998 5.030 -23.174 1.00 91.88 86 HIS A C 1
ATOM 637 O O . HIS A 1 86 ? 1.937 4.782 -21.966 1.00 91.88 86 HIS A O 1
ATOM 643 N N . THR A 1 87 ? 2.459 6.190 -23.634 1.00 91.38 87 THR A N 1
ATOM 644 C CA . THR A 1 87 ? 2.815 7.291 -22.738 1.00 91.38 87 THR A CA 1
ATOM 645 C C . THR A 1 87 ? 1.544 7.962 -22.236 1.00 91.38 87 THR A C 1
ATOM 647 O O . THR A 1 87 ? 0.793 8.519 -23.027 1.00 91.38 87 THR A O 1
ATOM 650 N N . VAL A 1 88 ? 1.331 7.916 -20.923 1.00 89.38 88 VAL A N 1
ATOM 651 C CA . VAL A 1 88 ? 0.183 8.534 -20.250 1.00 89.38 88 VAL A CA 1
ATOM 652 C C . VAL A 1 88 ? 0.503 9.995 -19.947 1.00 89.38 88 VAL A C 1
ATOM 654 O O . VAL A 1 88 ? 1.566 10.304 -19.402 1.00 89.38 88 VAL A O 1
ATOM 657 N N . SER A 1 89 ? -0.426 10.889 -20.266 1.00 89.25 89 SER A N 1
ATOM 658 C CA . SER A 1 89 ? -0.431 12.287 -19.843 1.00 89.25 89 SER A CA 1
ATOM 659 C C . SER A 1 89 ? -1.488 12.521 -18.751 1.00 89.25 89 SER A C 1
ATOM 661 O O . SER A 1 89 ? -2.373 11.687 -18.553 1.00 89.25 89 SER A O 1
ATOM 663 N N . PRO A 1 90 ? -1.432 13.645 -18.015 1.00 84.88 90 PRO A N 1
ATOM 664 C CA . PRO A 1 90 ? -2.475 13.982 -17.046 1.00 84.88 90 PRO A CA 1
ATOM 665 C C . PRO A 1 90 ? -3.888 14.034 -17.646 1.00 84.88 90 PRO A C 1
ATOM 667 O O . PRO A 1 90 ? -4.842 13.732 -16.936 1.00 84.88 90 PRO A O 1
ATOM 670 N N . ASP A 1 91 ? -4.014 14.372 -18.933 1.00 85.56 91 ASP A N 1
ATOM 671 C CA . ASP A 1 91 ? -5.299 14.464 -19.638 1.00 85.56 91 ASP A CA 1
ATOM 672 C C . ASP A 1 91 ? -5.910 13.082 -19.937 1.00 85.56 91 ASP A C 1
ATOM 674 O O . ASP A 1 91 ? -7.117 12.975 -20.151 1.00 85.56 91 ASP A O 1
ATOM 678 N N . ASP A 1 92 ? -5.098 12.019 -19.909 1.00 83.94 92 ASP A N 1
ATOM 679 C CA . ASP A 1 92 ? -5.544 10.633 -20.099 1.00 83.94 92 ASP A CA 1
ATOM 680 C C . ASP A 1 92 ? -6.066 10.000 -18.796 1.00 83.94 92 ASP A C 1
ATOM 682 O O . ASP A 1 92 ? -6.602 8.887 -18.807 1.00 83.94 92 ASP A O 1
ATOM 686 N N . LEU A 1 93 ? -5.895 10.672 -17.650 1.00 77.06 93 LEU A N 1
ATOM 687 C CA . LEU A 1 93 ? -6.348 10.153 -16.365 1.00 77.06 93 LEU A CA 1
ATOM 688 C C . LEU A 1 93 ? -7.873 10.287 -16.231 1.00 77.06 93 LEU A C 1
ATOM 690 O O . LEU A 1 93 ? -8.433 11.348 -16.515 1.00 77.06 93 LEU A O 1
ATOM 694 N N . PRO A 1 94 ? -8.567 9.249 -15.732 1.00 70.81 94 PRO A N 1
ATOM 695 C CA . PRO A 1 94 ? -9.993 9.346 -15.464 1.00 70.81 94 PRO A CA 1
ATOM 696 C C . PRO A 1 94 ? -10.271 10.428 -14.413 1.00 70.81 94 PRO A C 1
ATOM 698 O O . PRO A 1 94 ? -9.509 10.600 -13.456 1.00 70.81 94 PRO A O 1
ATOM 701 N N . ALA A 1 95 ? -11.394 11.134 -14.561 1.00 69.19 95 ALA A N 1
ATOM 702 C CA . ALA A 1 95 ? -11.863 12.060 -13.536 1.00 69.19 95 ALA A CA 1
ATOM 703 C C . ALA A 1 95 ? -12.059 11.304 -12.207 1.00 69.19 95 ALA A C 1
ATOM 705 O O . ALA A 1 95 ? -12.562 10.176 -12.195 1.00 69.19 95 ALA A O 1
ATOM 706 N N . GLN A 1 96 ? -11.622 11.902 -11.092 1.00 59.59 96 GLN A N 1
ATOM 707 C CA . GLN A 1 96 ? -11.504 11.222 -9.789 1.00 59.59 96 GLN A CA 1
ATOM 708 C C . GLN A 1 96 ? -12.821 10.624 -9.262 1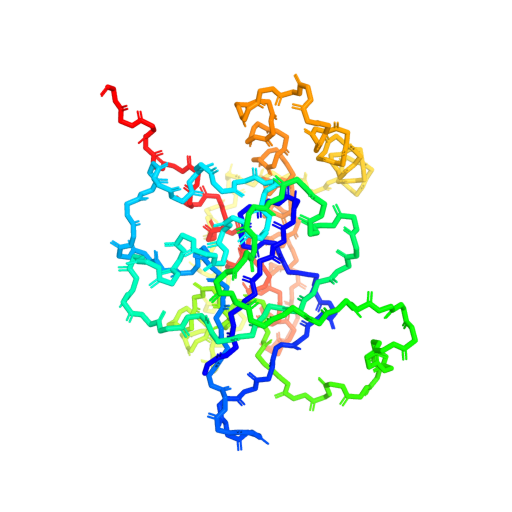.00 59.59 96 GLN A C 1
ATOM 710 O O . GLN A 1 96 ? -12.795 9.728 -8.424 1.00 59.59 96 GLN A O 1
ATOM 715 N N . ASP A 1 97 ? -13.961 11.095 -9.754 1.00 58.91 97 ASP A N 1
ATOM 716 C CA . ASP A 1 97 ? -15.311 10.680 -9.375 1.00 58.91 97 ASP A CA 1
ATOM 717 C C . ASP A 1 97 ? -15.880 9.526 -10.222 1.00 58.91 97 ASP A C 1
ATOM 719 O O . ASP A 1 97 ? -16.954 9.014 -9.913 1.00 58.91 97 ASP A O 1
ATOM 723 N N . THR A 1 98 ? -15.179 9.076 -11.268 1.00 56.19 98 THR A N 1
ATOM 724 C CA . THR A 1 98 ? -15.717 8.092 -12.232 1.00 56.19 98 THR A CA 1
ATOM 725 C C . THR A 1 98 ? -15.498 6.625 -11.850 1.00 56.19 98 THR A C 1
ATOM 727 O O . THR A 1 98 ? -16.150 5.746 -12.408 1.00 56.19 98 THR A O 1
ATOM 730 N N . MET A 1 99 ? -14.636 6.334 -10.872 1.00 59.72 99 MET A N 1
ATOM 731 C CA . MET A 1 99 ? -14.254 4.962 -10.487 1.00 59.72 99 MET A CA 1
ATOM 732 C C . MET A 1 99 ? -15.041 4.444 -9.268 1.00 59.72 9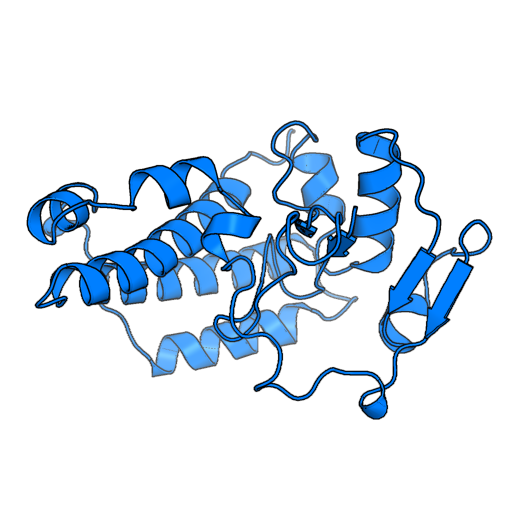9 MET A C 1
ATOM 734 O O . MET A 1 99 ? -14.485 3.822 -8.359 1.00 59.72 99 MET A O 1
ATOM 738 N N . ILE A 1 100 ? -16.350 4.709 -9.235 1.00 56.91 100 ILE A N 1
ATOM 739 C CA . ILE A 1 100 ? -17.258 4.201 -8.198 1.00 56.91 100 ILE A CA 1
ATOM 740 C C . ILE A 1 100 ? -17.418 2.683 -8.398 1.00 56.91 100 ILE A C 1
ATOM 742 O O . ILE A 1 100 ? -18.001 2.248 -9.387 1.00 56.91 100 ILE A O 1
ATOM 746 N N . GLY A 1 101 ? -16.898 1.872 -7.467 1.00 71.81 101 GLY A N 1
ATOM 747 C CA . GLY A 1 101 ? -17.125 0.416 -7.429 1.00 71.81 101 GLY A CA 1
ATOM 748 C C . GLY A 1 101 ? -15.921 -0.494 -7.717 1.00 71.81 101 GLY A C 1
ATOM 749 O O . GLY A 1 101 ? -16.101 -1.705 -7.839 1.00 71.81 101 GLY A O 1
ATOM 750 N N . GLY A 1 102 ? -14.700 0.039 -7.819 1.00 81.69 102 GLY A N 1
ATOM 751 C CA . GLY A 1 102 ? -13.494 -0.789 -7.971 1.00 81.69 102 GLY A CA 1
ATOM 752 C C . GLY A 1 102 ? -13.042 -1.514 -6.688 1.00 81.69 102 GLY A C 1
ATOM 753 O O . GLY A 1 102 ? -13.650 -1.374 -5.627 1.00 81.69 102 GLY A O 1
ATOM 754 N N . LEU A 1 103 ? -11.965 -2.293 -6.802 1.00 88.50 103 LEU A N 1
ATOM 755 C CA . LEU A 1 103 ? -11.246 -2.925 -5.696 1.00 88.50 103 LEU A CA 1
ATOM 756 C C . LEU A 1 103 ? -10.558 -1.861 -4.842 1.00 88.50 103 LEU A C 1
ATOM 758 O O . LEU A 1 103 ? -9.823 -1.008 -5.359 1.00 88.50 103 LEU A O 1
ATOM 762 N N . GLU A 1 104 ? -10.787 -1.932 -3.537 1.00 90.38 104 GLU A N 1
ATOM 763 C CA . GLU A 1 104 ? -10.090 -1.118 -2.551 1.00 90.38 104 GLU A CA 1
ATOM 764 C C . GLU A 1 104 ? -8.659 -1.606 -2.326 1.00 90.38 104 GLU A C 1
ATOM 766 O O . GLU A 1 104 ? -8.287 -2.725 -2.674 1.00 90.38 104 GLU A O 1
ATOM 771 N N . ARG A 1 105 ? -7.832 -0.769 -1.697 1.00 92.50 105 ARG A N 1
ATOM 772 C CA . ARG A 1 105 ? -6.413 -1.075 -1.488 1.00 92.50 105 ARG A CA 1
ATOM 773 C C . ARG A 1 105 ? -6.152 -2.383 -0.743 1.00 92.50 105 ARG A C 1
ATOM 775 O O . ARG A 1 105 ? -5.191 -3.056 -1.096 1.00 92.50 105 ARG A O 1
ATOM 782 N N . LEU A 1 106 ? -6.989 -2.750 0.235 1.00 93.69 106 LEU A N 1
ATOM 783 C CA . LEU A 1 106 ? -6.862 -4.039 0.916 1.00 93.69 106 LEU A CA 1
ATOM 784 C C . LEU A 1 106 ? -7.250 -5.189 -0.017 1.00 93.69 106 LEU A C 1
ATOM 786 O O . LEU A 1 106 ? -6.462 -6.108 -0.177 1.00 93.69 106 LEU A O 1
ATOM 790 N N . GLU A 1 107 ? -8.395 -5.098 -0.699 1.00 91.31 107 GLU A N 1
ATOM 791 C CA . GLU A 1 107 ? -8.842 -6.122 -1.659 1.00 91.31 107 GLU A CA 1
ATOM 792 C C . GLU A 1 107 ? -7.818 -6.384 -2.776 1.00 91.31 107 GLU A C 1
ATOM 794 O O . GLU A 1 107 ? -7.735 -7.495 -3.290 1.00 91.31 107 GLU A O 1
ATOM 799 N N . VAL A 1 108 ? -7.032 -5.371 -3.157 1.00 90.81 108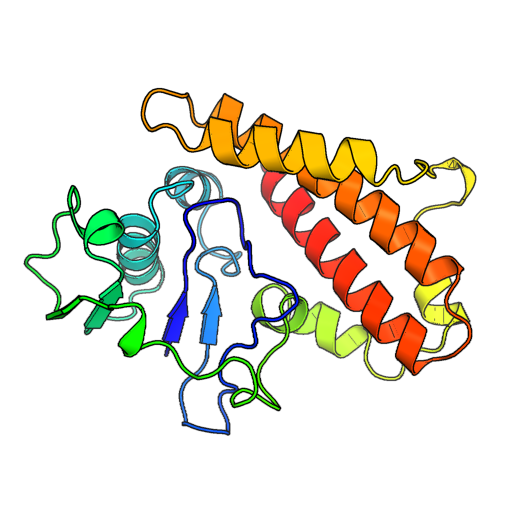 VAL A N 1
ATOM 800 C CA . VAL A 1 108 ? -5.969 -5.500 -4.165 1.00 90.81 108 VAL A CA 1
ATOM 801 C C . VAL A 1 108 ? -4.765 -6.296 -3.653 1.00 90.81 108 VAL A C 1
ATOM 803 O O . VAL A 1 108 ? -4.151 -7.021 -4.436 1.00 90.81 108 VAL A O 1
ATOM 806 N N . VAL A 1 109 ? -4.373 -6.121 -2.388 1.00 90.06 109 VAL A N 1
ATOM 807 C CA . VAL A 1 109 ? -3.129 -6.708 -1.848 1.00 90.06 109 VAL A CA 1
ATOM 808 C C . VAL A 1 109 ? -3.355 -7.970 -1.019 1.00 90.06 109 VAL A C 1
ATOM 810 O O . VAL A 1 109 ? -2.456 -8.804 -0.934 1.00 90.06 109 VAL A O 1
ATOM 813 N N . ASP A 1 110 ? -4.542 -8.108 -0.433 1.00 91.19 110 ASP A N 1
ATOM 814 C CA . ASP A 1 110 ? -4.964 -9.221 0.412 1.00 91.19 110 ASP A CA 1
ATOM 815 C C . ASP A 1 110 ? -6.496 -9.418 0.310 1.00 91.19 110 ASP A C 1
ATOM 817 O O . ASP A 1 110 ? -7.266 -8.976 1.173 1.00 91.19 110 ASP A O 1
ATOM 821 N N . PRO A 1 111 ? -6.975 -10.036 -0.788 1.00 90.56 111 PRO A N 1
ATOM 822 C CA . PRO A 1 111 ? -8.403 -10.266 -1.003 1.00 90.56 111 PRO A CA 1
ATOM 823 C C . PRO A 1 111 ? -9.016 -11.231 0.021 1.00 90.56 111 PRO A C 1
ATOM 825 O O . PRO A 1 111 ? -10.218 -11.156 0.276 1.00 90.56 111 PRO A O 1
ATOM 828 N N . GLU A 1 112 ? -8.216 -12.125 0.610 1.00 91.00 112 GLU A N 1
ATOM 829 C CA . GLU A 1 112 ? -8.672 -13.050 1.650 1.00 91.00 112 GLU A CA 1
ATOM 830 C C . GLU A 1 112 ? -9.017 -12.277 2.924 1.00 91.00 112 GLU A C 1
ATOM 832 O O . GLU A 1 112 ? -10.158 -12.348 3.387 1.00 91.00 112 GLU A O 1
ATOM 837 N N . LEU A 1 113 ? -8.095 -11.443 3.420 1.00 92.94 113 LEU A N 1
ATOM 838 C CA . LEU A 1 113 ? -8.352 -10.597 4.585 1.00 92.94 113 LEU A CA 1
ATOM 839 C C . LEU A 1 113 ? -9.506 -9.618 4.335 1.00 92.94 113 LEU A C 1
ATOM 841 O O . LEU A 1 113 ? -10.336 -9.408 5.221 1.00 92.94 113 LEU A O 1
ATOM 845 N N . ALA A 1 114 ? -9.604 -9.045 3.132 1.00 93.06 114 ALA A N 1
ATOM 846 C CA . ALA A 1 114 ? -10.730 -8.184 2.778 1.00 93.06 114 ALA A CA 1
ATOM 847 C C . ALA A 1 114 ? -12.081 -8.916 2.896 1.00 93.06 114 ALA A C 1
ATOM 849 O O . ALA A 1 114 ? -13.025 -8.377 3.478 1.00 93.06 114 ALA A O 1
ATOM 850 N N . GLY A 1 115 ? -12.157 -10.159 2.406 1.00 93.00 115 GLY A N 1
ATOM 851 C CA . GLY A 1 115 ? -13.347 -11.002 2.528 1.00 93.00 115 GLY A CA 1
ATOM 852 C C . GLY A 1 115 ? -13.650 -11.407 3.972 1.00 93.00 115 GLY A C 1
ATOM 853 O O . GLY A 1 115 ? -14.812 -11.466 4.370 1.00 93.00 115 GLY A O 1
ATOM 854 N N . GLU A 1 116 ? -12.628 -11.632 4.800 1.00 93.00 116 GLU A N 1
ATOM 855 C CA . GLU A 1 116 ? -12.833 -11.944 6.215 1.00 93.00 116 GLU A CA 1
ATOM 856 C C . GLU A 1 116 ? -13.453 -10.786 6.999 1.00 93.00 116 GLU A C 1
ATOM 858 O O . GLU A 1 116 ? -14.233 -11.033 7.924 1.00 93.00 116 GLU A O 1
ATOM 863 N N . VAL A 1 117 ? -13.076 -9.543 6.683 1.00 93.69 117 VAL A N 1
ATOM 864 C CA . VAL A 1 117 ? -13.568 -8.313 7.332 1.00 93.69 117 VAL A CA 1
ATOM 865 C C . VAL A 1 117 ? -15.054 -8.089 7.055 1.00 93.69 117 VAL A C 1
ATOM 867 O O . VAL A 1 117 ? -15.772 -7.536 7.902 1.00 93.69 117 VAL A O 1
ATOM 870 N N . GLU A 1 118 ? -15.533 -8.553 5.903 1.00 92.25 118 GLU A N 1
ATOM 871 C CA . GLU A 1 118 ? -16.926 -8.428 5.506 1.00 92.25 118 GLU A CA 1
ATOM 872 C C . GLU A 1 118 ? -17.864 -9.086 6.534 1.00 92.25 118 GLU A C 1
ATOM 874 O O . GLU A 1 118 ? -17.620 -10.160 7.084 1.00 92.25 118 GLU A O 1
ATOM 879 N N . GLY A 1 119 ? -18.948 -8.391 6.880 1.00 90.00 119 GLY A N 1
ATOM 880 C CA . GLY A 1 119 ? -19.936 -8.895 7.838 1.00 90.00 119 GLY A CA 1
ATOM 881 C C . GLY A 1 119 ? -19.501 -8.904 9.312 1.00 90.00 119 GLY A C 1
ATOM 882 O O . GLY A 1 119 ? -20.365 -9.067 10.177 1.00 90.00 119 GLY A O 1
ATOM 883 N N . LYS A 1 120 ? -18.229 -8.643 9.654 1.00 95.94 120 LYS A N 1
ATOM 884 C CA . LYS A 1 120 ? -17.801 -8.559 11.065 1.00 95.94 120 LYS A CA 1
ATOM 885 C C . LYS A 1 120 ? -18.456 -7.378 11.794 1.00 95.94 120 LYS A C 1
ATOM 887 O O . LYS A 1 120 ? -18.832 -6.375 11.184 1.00 95.94 120 LYS A O 1
ATOM 892 N N . THR A 1 121 ? -18.623 -7.512 13.110 1.00 96.31 121 THR A N 1
ATOM 893 C CA . THR A 1 121 ? -19.116 -6.446 14.000 1.00 96.31 121 THR A CA 1
ATOM 894 C C . THR A 1 121 ? -17.963 -5.587 14.518 1.00 96.31 121 THR A C 1
ATOM 896 O O . THR A 1 121 ? -16.807 -6.004 14.461 1.00 96.31 121 THR A O 1
ATOM 899 N N . VAL A 1 122 ? -18.273 -4.423 15.103 1.00 95.50 122 VAL A N 1
ATOM 900 C CA . VAL A 1 122 ? -17.274 -3.551 15.754 1.00 95.50 122 VAL A CA 1
ATOM 901 C C . VAL A 1 122 ? -16.442 -4.327 16.782 1.00 95.50 122 VAL A C 1
ATOM 903 O O . VAL A 1 122 ? -15.217 -4.291 16.747 1.00 95.50 122 VAL A O 1
ATOM 906 N N . ALA A 1 123 ? -17.100 -5.092 17.661 1.00 93.94 123 ALA A N 1
ATOM 907 C CA . ALA A 1 123 ? -16.422 -5.877 18.692 1.00 93.94 123 ALA A CA 1
ATOM 908 C C . ALA A 1 123 ? -15.528 -6.980 18.102 1.00 93.94 123 ALA A C 1
ATOM 910 O O . ALA A 1 123 ? -14.426 -7.202 18.598 1.00 93.94 123 ALA A O 1
ATOM 911 N N . ALA A 1 124 ? -15.978 -7.647 17.032 1.00 95.38 124 ALA A N 1
ATOM 912 C CA . ALA A 1 124 ? -15.183 -8.668 16.356 1.00 95.38 124 ALA A CA 1
ATOM 913 C C . ALA A 1 124 ? -13.920 -8.064 15.725 1.00 95.38 124 ALA A C 1
ATOM 915 O O . ALA A 1 124 ? -12.835 -8.596 15.927 1.00 95.38 124 ALA A O 1
ATOM 916 N N . LEU A 1 125 ? -14.034 -6.925 15.037 1.00 95.56 125 LEU A N 1
ATOM 917 C CA . LEU A 1 125 ? -12.886 -6.241 14.429 1.00 95.56 125 LEU A CA 1
ATOM 918 C C . LEU A 1 125 ? -11.910 -5.707 15.481 1.00 95.56 125 LEU A C 1
ATOM 920 O O . LEU A 1 125 ? -10.706 -5.907 15.358 1.00 95.56 125 LEU A O 1
ATOM 924 N N . ALA A 1 126 ? -12.417 -5.105 16.559 1.00 92.31 126 ALA A N 1
ATOM 925 C CA . ALA A 1 126 ? -11.583 -4.631 17.661 1.00 92.31 126 ALA A CA 1
ATOM 926 C C . ALA A 1 126 ? -10.806 -5.770 18.347 1.00 92.31 126 ALA A C 1
ATOM 928 O O . ALA A 1 126 ? -9.689 -5.548 18.808 1.00 92.31 126 ALA A O 1
ATOM 929 N N . SER A 1 127 ? -11.369 -6.984 18.391 1.00 92.38 127 SER A N 1
ATOM 930 C CA . SER A 1 127 ? -10.706 -8.160 18.975 1.00 92.38 127 SER A CA 1
ATOM 931 C C . SER A 1 127 ? -9.549 -8.718 18.141 1.00 92.38 127 SER A C 1
ATOM 933 O O . SER A 1 127 ? -8.751 -9.489 18.666 1.00 92.38 127 SER A O 1
ATOM 935 N N . LEU A 1 128 ? -9.446 -8.327 16.866 1.00 92.56 128 LEU A N 1
ATOM 936 C CA . LEU A 1 128 ? -8.351 -8.719 15.973 1.00 92.56 128 LEU A CA 1
ATOM 937 C C . LEU A 1 128 ? -7.141 -7.782 16.072 1.00 92.56 128 LEU A C 1
ATOM 939 O O . LEU A 1 128 ? -6.111 -8.055 15.462 1.00 92.56 128 LEU A O 1
ATOM 943 N N . LEU A 1 129 ? -7.266 -6.663 16.789 1.00 91.25 129 LEU A N 1
ATOM 944 C CA . LEU A 1 129 ? -6.166 -5.726 16.991 1.00 91.25 129 LEU A CA 1
ATOM 945 C C . LEU A 1 129 ? -5.217 -6.224 18.098 1.00 91.25 129 LEU A C 1
ATOM 947 O O . LEU A 1 129 ? -5.655 -6.952 18.994 1.00 91.25 129 LEU A O 1
ATOM 951 N N . PRO A 1 130 ? -3.946 -5.775 18.100 1.00 86.69 130 PRO A N 1
ATOM 952 C CA . PRO A 1 130 ? -3.019 -5.985 19.207 1.00 86.69 130 PRO A CA 1
ATOM 953 C C . PRO A 1 130 ? -3.589 -5.521 20.554 1.00 86.69 130 PRO A C 1
ATOM 955 O O . PRO A 1 130 ? -4.568 -4.765 20.633 1.00 86.69 130 PRO A O 1
ATOM 958 N N . SER A 1 131 ? -2.982 -5.965 21.653 1.00 76.44 131 SER A N 1
ATOM 959 C CA . SER A 1 131 ? -3.474 -5.587 22.977 1.00 76.44 131 SER A CA 1
ATOM 960 C C . SER A 1 131 ? -3.308 -4.079 23.212 1.00 76.44 131 SER A C 1
ATOM 962 O O . SER A 1 131 ? -2.383 -3.445 22.710 1.00 76.44 131 SER A O 1
ATOM 964 N N . ALA A 1 132 ? -4.189 -3.469 24.011 1.00 63.62 132 ALA A N 1
ATOM 965 C CA . ALA A 1 132 ? -4.139 -2.022 24.248 1.00 63.62 132 ALA A CA 1
ATOM 966 C C . ALA A 1 132 ? -2.835 -1.539 24.925 1.00 63.62 132 ALA A C 1
ATOM 968 O O . ALA A 1 132 ? -2.496 -0.364 24.835 1.00 63.62 132 ALA A O 1
ATOM 969 N N . ALA A 1 133 ? -2.094 -2.437 25.5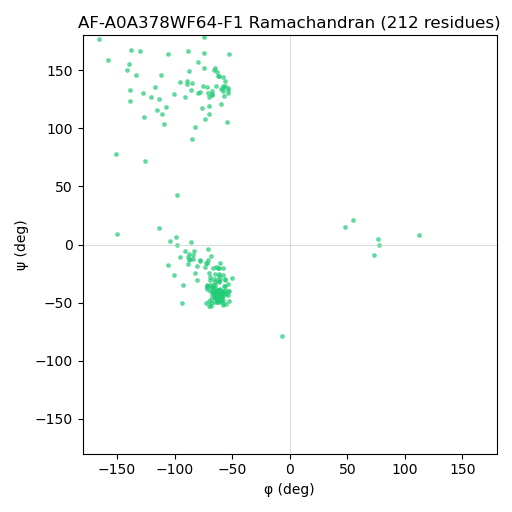82 1.00 57.41 133 ALA A N 1
ATOM 970 C CA . ALA A 1 133 ? -0.803 -2.135 26.20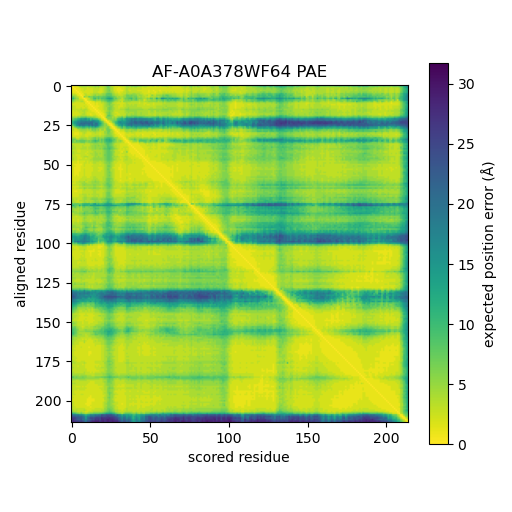0 1.00 57.41 133 ALA A CA 1
ATOM 971 C C . ALA A 1 133 ? 0.331 -1.934 25.176 1.00 57.41 133 ALA A C 1
ATOM 973 O O . ALA A 1 133 ? 1.376 -1.389 25.523 1.00 57.41 133 ALA A O 1
ATOM 974 N N . GLU A 1 134 ? 0.124 -2.355 23.928 1.00 61.78 134 GLU A N 1
ATOM 975 C CA . GLU A 1 134 ? 1.090 -2.264 22.827 1.00 61.78 134 GLU A CA 1
ATOM 976 C C . GLU A 1 134 ? 0.820 -1.046 21.921 1.00 61.78 134 GLU A C 1
ATOM 978 O O . GLU A 1 134 ? 1.472 -0.877 20.892 1.00 61.78 134 GLU A O 1
ATOM 983 N N . GLN A 1 135 ? -0.127 -0.179 22.302 1.00 61.19 135 GLN A N 1
ATOM 984 C CA . GLN A 1 135 ? -0.560 0.953 21.486 1.00 61.19 135 GLN A CA 1
ATOM 985 C C . GLN A 1 135 ? 0.521 2.023 21.334 1.00 61.19 135 GLN A C 1
ATOM 987 O O . GLN A 1 135 ? 1.080 2.535 22.306 1.00 61.19 135 GLN A O 1
ATOM 992 N N . VAL A 1 136 ? 0.720 2.443 20.088 1.00 63.03 136 VAL A N 1
ATOM 993 C CA . VAL A 1 136 ? 1.448 3.662 19.738 1.00 63.03 136 VAL A CA 1
ATOM 994 C C . VAL A 1 136 ? 0.426 4.752 19.421 1.00 63.03 136 VAL A C 1
ATOM 996 O O . VAL A 1 136 ? -0.489 4.543 18.628 1.00 63.03 136 VAL A O 1
ATOM 999 N N . THR A 1 137 ? 0.564 5.929 20.030 1.00 66.50 137 THR A N 1
ATOM 1000 C CA . THR A 1 137 ? -0.317 7.070 19.742 1.00 66.50 137 THR A CA 1
ATOM 1001 C C . THR A 1 137 ? -0.025 7.635 18.353 1.00 66.50 137 THR A C 1
ATOM 1003 O O . THR A 1 137 ? 1.126 7.926 18.024 1.00 66.50 137 THR A O 1
ATOM 1006 N N . ALA A 1 138 ? -1.070 7.834 17.551 1.00 72.62 138 ALA A N 1
ATOM 1007 C CA . ALA A 1 138 ? -0.961 8.460 16.239 1.00 72.62 138 ALA A CA 1
ATOM 1008 C C . ALA A 1 138 ? -0.677 9.969 16.347 1.00 72.62 138 ALA A C 1
ATOM 1010 O O . ALA A 1 138 ? -1.326 10.674 17.119 1.00 72.62 138 ALA A O 1
ATOM 1011 N N . ASP A 1 139 ? 0.261 10.467 15.539 1.00 79.31 139 ASP A N 1
ATOM 1012 C CA . ASP A 1 139 ? 0.599 11.891 15.427 1.00 79.31 139 ASP A CA 1
ATOM 1013 C C . ASP A 1 139 ? 0.517 12.329 13.948 1.00 79.31 139 ASP A C 1
ATOM 1015 O O . ASP A 1 139 ? 1.353 11.915 13.137 1.00 79.31 139 ASP A O 1
ATOM 1019 N N . PRO A 1 140 ? -0.479 13.156 13.568 1.00 74.19 140 PRO A N 1
ATOM 1020 C CA . PRO A 1 140 ? -0.649 13.630 12.191 1.00 74.19 140 PRO A CA 1
ATOM 1021 C C . PRO A 1 140 ? 0.530 14.452 11.649 1.00 74.19 140 PRO A C 1
ATOM 1023 O O . PRO A 1 140 ? 0.817 14.403 10.449 1.00 74.19 140 PRO A O 1
ATOM 1026 N N . THR A 1 141 ? 1.229 15.195 12.515 1.00 79.50 141 THR A N 1
ATOM 1027 C CA . THR A 1 141 ? 2.403 15.990 12.110 1.00 79.50 141 THR A CA 1
ATOM 1028 C C . THR A 1 141 ? 3.534 15.044 11.731 1.00 79.50 141 THR A C 1
ATOM 1030 O O . THR A 1 141 ? 4.094 15.132 10.639 1.00 79.50 141 THR A O 1
ATOM 1033 N N . ARG A 1 142 ? 3.765 14.037 12.581 1.00 86.25 142 ARG A N 1
ATOM 1034 C CA . ARG A 1 142 ? 4.726 12.963 12.324 1.00 86.25 142 ARG A CA 1
ATOM 1035 C C . ARG A 1 142 ? 4.422 12.209 11.028 1.00 86.25 142 ARG A C 1
ATOM 1037 O O . ARG A 1 142 ? 5.352 11.888 10.298 1.00 86.25 142 ARG A O 1
ATOM 1044 N N . ALA A 1 143 ? 3.155 11.928 10.718 1.00 84.88 143 ALA A N 1
ATOM 1045 C CA . ALA A 1 143 ? 2.784 11.256 9.469 1.00 84.88 143 ALA A CA 1
ATOM 1046 C C . ALA A 1 143 ? 3.171 12.077 8.223 1.00 84.88 143 ALA A C 1
ATOM 1048 O O . ALA A 1 143 ? 3.696 11.522 7.257 1.00 84.88 143 ALA A O 1
ATOM 1049 N N . SER A 1 144 ? 2.977 13.399 8.268 1.00 87.38 144 SER A N 1
ATOM 1050 C CA . SER A 1 144 ? 3.352 14.306 7.172 1.00 87.38 144 SER A CA 1
ATOM 1051 C C . SER A 1 144 ? 4.870 14.365 6.971 1.00 87.38 144 SER A C 1
ATOM 1053 O O . SER A 1 144 ? 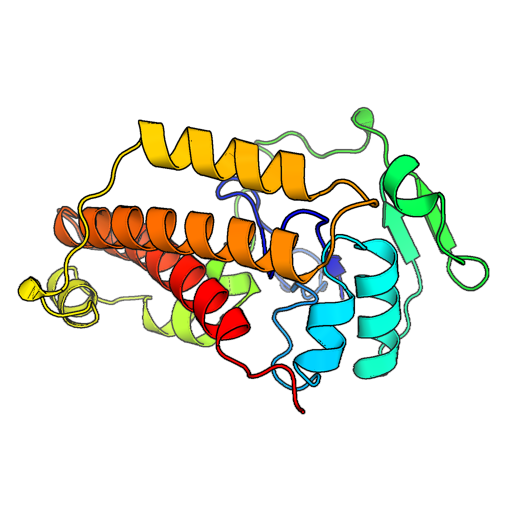5.349 14.255 5.841 1.00 87.38 144 SER A O 1
ATOM 1055 N N . ASP A 1 145 ? 5.634 14.453 8.062 1.00 92.62 145 ASP A N 1
ATOM 1056 C CA . ASP A 1 145 ? 7.102 14.426 8.017 1.00 92.62 145 ASP A CA 1
ATOM 1057 C C . ASP A 1 145 ? 7.628 13.089 7.472 1.00 92.62 145 ASP A C 1
ATOM 1059 O O . ASP A 1 145 ? 8.564 13.045 6.670 1.00 92.62 145 ASP A O 1
ATOM 1063 N N . LEU A 1 146 ? 7.003 11.976 7.864 1.00 93.56 146 LEU A N 1
ATOM 1064 C CA . LEU A 1 146 ? 7.357 10.648 7.367 1.00 93.56 146 LEU A CA 1
ATOM 1065 C C . LEU A 1 146 ? 7.044 10.487 5.877 1.00 93.56 146 LEU A C 1
ATOM 1067 O O . LEU A 1 146 ? 7.841 9.886 5.159 1.00 93.56 146 LEU A O 1
ATOM 1071 N N . TRP A 1 147 ? 5.946 11.063 5.386 1.00 92.75 147 TRP A N 1
ATOM 1072 C CA . TRP A 1 147 ? 5.645 11.081 3.955 1.00 92.75 147 TRP A CA 1
ATOM 1073 C C . TRP A 1 147 ? 6.675 11.882 3.148 1.00 92.75 147 TRP A C 1
ATOM 1075 O O . TRP A 1 147 ? 7.116 11.444 2.078 1.00 92.75 147 TRP A O 1
ATOM 1085 N N . LEU A 1 148 ? 7.109 13.034 3.670 1.00 92.38 148 LEU A N 1
ATOM 1086 C CA . LEU A 1 148 ? 8.201 13.796 3.067 1.00 92.38 148 LEU A CA 1
ATOM 1087 C C . LEU A 1 148 ? 9.484 12.957 3.020 1.00 92.38 148 LEU A C 1
ATOM 1089 O O . LEU A 1 148 ? 10.132 12.900 1.976 1.00 92.38 148 LEU A O 1
ATOM 1093 N N . ASN A 1 149 ? 9.816 12.247 4.101 1.00 92.75 149 ASN A N 1
ATOM 1094 C CA . ASN A 1 149 ? 10.979 11.358 4.136 1.00 92.75 149 ASN A CA 1
ATOM 1095 C C . ASN A 1 149 ? 10.885 10.231 3.101 1.00 92.75 149 ASN A C 1
ATOM 1097 O O . ASN A 1 149 ? 11.872 9.955 2.420 1.00 92.75 149 ASN A O 1
ATOM 1101 N N . VAL A 1 150 ? 9.709 9.614 2.934 1.00 92.44 150 VAL A N 1
ATOM 1102 C CA . VAL A 1 150 ? 9.470 8.633 1.863 1.00 92.44 150 VAL A CA 1
ATOM 1103 C C . VAL A 1 150 ? 9.743 9.270 0.504 1.00 92.44 150 VAL A C 1
ATOM 1105 O O . VAL A 1 150 ? 10.537 8.731 -0.260 1.00 92.44 150 VAL A O 1
ATOM 1108 N N . THR A 1 151 ? 9.174 10.445 0.234 1.00 90.88 151 THR A N 1
ATOM 1109 C CA . THR A 1 151 ? 9.341 11.156 -1.043 1.00 90.88 151 THR A CA 1
ATOM 1110 C C . THR A 1 151 ? 10.808 11.486 -1.333 1.00 90.88 151 THR A C 1
ATOM 1112 O O . THR A 1 151 ? 11.296 11.220 -2.430 1.00 90.88 151 THR A O 1
ATOM 1115 N N . LEU A 1 152 ? 11.539 12.010 -0.345 1.00 90.50 152 LEU A N 1
ATOM 1116 C CA . LEU A 1 152 ? 12.969 12.308 -0.470 1.00 90.50 152 LEU A CA 1
ATOM 1117 C C . LEU A 1 152 ? 13.804 11.037 -0.671 1.00 90.50 152 LEU A C 1
ATOM 1119 O O . LEU A 1 152 ? 14.801 11.066 -1.395 1.00 90.50 152 LEU A O 1
ATOM 1123 N N . SER A 1 153 ? 13.380 9.913 -0.084 1.00 88.56 153 SER A N 1
ATOM 1124 C CA . SER A 1 153 ? 14.058 8.627 -0.250 1.00 88.56 153 SER A CA 1
ATOM 1125 C C . SER A 1 153 ? 13.981 8.082 -1.683 1.00 88.56 153 SER A C 1
ATOM 1127 O O . SER A 1 153 ? 14.833 7.289 -2.075 1.00 88.56 153 SER A O 1
ATOM 1129 N N . LEU A 1 154 ? 13.020 8.540 -2.498 1.00 85.25 154 LEU A N 1
ATOM 1130 C CA . LEU A 1 154 ? 12.842 8.079 -3.883 1.00 85.25 154 LEU A CA 1
ATOM 1131 C C . LEU A 1 154 ? 13.936 8.567 -4.840 1.00 85.25 154 LEU A C 1
ATOM 1133 O O . LEU A 1 154 ? 13.939 8.171 -6.005 1.00 85.25 154 LEU A O 1
ATOM 1137 N N . SER A 1 155 ? 14.868 9.401 -4.368 1.00 85.06 155 SER A N 1
ATOM 1138 C CA . SER A 1 155 ? 16.041 9.788 -5.147 1.00 85.06 155 SER A CA 1
ATOM 1139 C C . SER A 1 155 ? 16.802 8.545 -5.642 1.00 85.06 155 SER A C 1
ATOM 1141 O O . SER A 1 155 ? 17.074 7.634 -4.851 1.00 85.06 155 SER A O 1
ATOM 1143 N N . PRO A 1 156 ? 17.182 8.489 -6.932 1.00 77.25 156 PRO A N 1
ATOM 1144 C CA . PRO A 1 156 ? 17.897 7.344 -7.492 1.00 77.25 156 PRO A CA 1
ATOM 1145 C C . PRO A 1 156 ? 19.287 7.142 -6.870 1.00 77.25 156 PRO A C 1
ATOM 1147 O O . PRO A 1 156 ? 19.815 6.036 -6.936 1.00 77.25 156 PRO A O 1
ATOM 1150 N N . GLU A 1 157 ? 19.859 8.173 -6.239 1.00 83.56 157 GLU A N 1
ATOM 1151 C CA . GLU A 1 157 ? 21.166 8.100 -5.571 1.00 83.56 157 GLU A CA 1
ATOM 1152 C C . GLU A 1 157 ? 21.122 7.420 -4.195 1.00 83.56 157 GLU A C 1
ATOM 1154 O O . GLU A 1 157 ? 22.164 7.073 -3.641 1.00 83.56 157 GLU A O 1
ATOM 1159 N N . LEU A 1 158 ? 19.929 7.226 -3.626 1.00 83.88 158 LEU A N 1
ATOM 1160 C CA . LEU A 1 158 ? 19.776 6.620 -2.309 1.00 83.88 158 LEU A CA 1
ATOM 1161 C C . LEU A 1 158 ? 19.650 5.096 -2.395 1.00 83.88 158 LEU A C 1
ATOM 1163 O O . LEU A 1 158 ? 18.970 4.539 -3.263 1.00 83.88 158 LEU A O 1
ATOM 1167 N N . ASP A 1 159 ? 20.294 4.427 -1.438 1.00 84.31 159 ASP A N 1
ATOM 1168 C CA . ASP A 1 159 ? 20.256 2.975 -1.286 1.00 84.31 159 ASP A CA 1
ATOM 1169 C C . ASP A 1 159 ? 18.823 2.487 -1.010 1.00 84.31 159 ASP A C 1
ATOM 1171 O O . ASP A 1 159 ? 18.037 3.128 -0.303 1.00 84.31 159 ASP A O 1
ATOM 1175 N N . THR A 1 160 ? 18.488 1.305 -1.527 1.00 81.81 160 THR A N 1
ATOM 1176 C CA . THR A 1 160 ? 17.213 0.629 -1.259 1.00 81.81 160 THR A CA 1
ATOM 1177 C C . THR A 1 160 ? 16.940 0.469 0.237 1.00 81.81 160 THR A C 1
ATOM 1179 O O . THR A 1 160 ? 15.797 0.611 0.657 1.00 81.81 160 THR A O 1
ATOM 1182 N N . THR A 1 161 ? 17.967 0.263 1.059 1.00 85.50 161 THR A N 1
ATOM 1183 C CA . THR A 1 161 ? 17.854 0.171 2.522 1.00 85.50 161 THR A CA 1
ATOM 1184 C C . THR A 1 161 ? 17.314 1.465 3.135 1.00 85.50 161 THR A C 1
ATOM 1186 O O . THR A 1 161 ? 16.470 1.417 4.029 1.00 85.50 161 THR A O 1
ATOM 1189 N N . VAL A 1 162 ? 17.742 2.630 2.629 1.00 88.75 162 VAL A N 1
ATOM 1190 C CA . VAL A 1 162 ? 17.246 3.942 3.084 1.00 88.75 162 VAL A CA 1
ATOM 1191 C C . VAL A 1 162 ? 15.779 4.118 2.692 1.00 88.75 162 VAL A C 1
ATOM 1193 O O . VAL A 1 162 ? 14.966 4.513 3.529 1.00 88.75 162 VAL A O 1
ATOM 1196 N N . ARG A 1 163 ? 15.417 3.749 1.455 1.00 87.75 163 ARG A N 1
ATOM 1197 C CA . ARG A 1 163 ? 14.017 3.739 0.988 1.00 87.75 163 ARG A CA 1
ATOM 1198 C C . ARG A 1 163 ? 13.130 2.843 1.842 1.00 87.75 163 ARG A C 1
ATOM 1200 O O . ARG A 1 163 ? 12.068 3.266 2.288 1.00 87.75 163 ARG A O 1
ATOM 1207 N N . MET A 1 164 ? 13.579 1.620 2.108 1.00 87.56 164 MET A N 1
ATOM 1208 C CA . MET A 1 164 ? 12.848 0.657 2.930 1.00 87.56 164 MET A CA 1
ATOM 1209 C C . MET A 1 164 ? 12.674 1.152 4.364 1.00 87.56 164 MET A C 1
ATOM 1211 O O . MET A 1 164 ? 11.593 0.996 4.923 1.00 87.56 164 MET A O 1
ATOM 1215 N N . ALA A 1 165 ? 13.697 1.774 4.954 1.00 90.25 165 ALA A N 1
ATOM 1216 C CA . ALA A 1 165 ? 13.600 2.340 6.296 1.00 90.25 165 ALA A CA 1
ATOM 1217 C C . ALA A 1 165 ? 12.584 3.493 6.362 1.00 90.25 165 ALA A C 1
ATOM 1219 O O . ALA A 1 165 ? 11.767 3.528 7.285 1.00 90.25 165 ALA A O 1
ATOM 1220 N N . ALA A 1 166 ? 12.590 4.396 5.374 1.00 92.00 166 ALA A N 1
ATOM 1221 C CA . ALA A 1 166 ? 11.609 5.478 5.279 1.00 92.00 166 ALA A CA 1
ATOM 1222 C C . ALA A 1 166 ? 10.182 4.934 5.095 1.00 92.00 166 ALA A C 1
ATOM 1224 O O . ALA A 1 166 ? 9.270 5.338 5.818 1.00 92.00 166 ALA A O 1
ATOM 1225 N N . TRP A 1 167 ? 10.006 3.965 4.189 1.00 92.69 167 TRP A N 1
ATOM 1226 C CA . TRP A 1 167 ? 8.725 3.296 3.953 1.00 92.69 167 TRP A CA 1
ATOM 1227 C C . TRP A 1 167 ? 8.209 2.586 5.207 1.00 92.69 167 TRP A C 1
ATOM 1229 O O . TRP A 1 167 ? 7.068 2.798 5.608 1.00 92.69 167 TRP A O 1
ATOM 1239 N N . LYS A 1 168 ? 9.069 1.816 5.884 1.00 92.56 168 LYS A N 1
ATOM 1240 C CA . LYS A 1 168 ? 8.744 1.131 7.141 1.00 92.56 168 LYS A CA 1
ATOM 1241 C C . LYS A 1 168 ? 8.235 2.109 8.195 1.00 92.56 168 LYS A C 1
ATOM 1243 O O . LYS A 1 168 ? 7.171 1.885 8.760 1.00 92.56 168 LYS A O 1
ATOM 1248 N N . ALA A 1 169 ? 8.977 3.190 8.439 1.00 93.06 169 ALA A N 1
ATOM 1249 C CA . ALA A 1 169 ? 8.616 4.173 9.455 1.00 93.06 169 ALA A CA 1
ATOM 1250 C C . ALA A 1 169 ? 7.267 4.845 9.148 1.00 93.06 169 ALA A C 1
ATOM 1252 O O . ALA A 1 169 ? 6.462 5.057 10.056 1.00 93.06 169 ALA A O 1
ATOM 1253 N N . PHE A 1 170 ? 7.003 5.141 7.872 1.00 93.69 170 PHE A N 1
ATOM 1254 C CA . PHE A 1 170 ? 5.711 5.655 7.428 1.00 93.69 170 PHE A CA 1
ATOM 1255 C C . PHE A 1 170 ? 4.583 4.638 7.659 1.00 93.69 170 PHE A C 1
ATOM 1257 O O . PHE A 1 170 ? 3.587 4.979 8.294 1.00 93.69 170 PHE A O 1
ATOM 1264 N N . CYS A 1 171 ? 4.751 3.379 7.241 1.00 93.75 171 CYS A N 1
ATOM 1265 C CA . CYS A 1 171 ? 3.753 2.332 7.469 1.00 93.75 171 CYS A CA 1
ATOM 1266 C C . CYS A 1 171 ? 3.480 2.079 8.961 1.00 93.75 171 CYS A C 1
ATOM 1268 O O . CYS A 1 171 ? 2.326 1.890 9.325 1.00 93.75 171 CYS A O 1
ATOM 1270 N N . GLU A 1 172 ? 4.495 2.125 9.832 1.00 92.69 172 GLU A N 1
ATOM 1271 C CA . GLU A 1 172 ? 4.318 1.994 11.289 1.00 92.69 172 GLU A CA 1
ATOM 1272 C C . GLU A 1 172 ? 3.444 3.121 11.859 1.00 92.69 172 GLU A C 1
ATOM 1274 O O . GLU A 1 172 ? 2.533 2.864 12.646 1.00 92.69 172 GLU A O 1
ATOM 1279 N N . ALA A 1 173 ? 3.672 4.365 11.429 1.00 92.00 173 ALA A N 1
ATOM 1280 C CA . ALA A 1 173 ? 2.846 5.495 11.849 1.00 92.00 173 ALA A CA 1
ATOM 1281 C C . ALA A 1 173 ? 1.405 5.387 11.324 1.00 92.00 173 ALA A C 1
ATOM 1283 O O . ALA A 1 173 ? 0.453 5.666 12.055 1.00 92.00 173 ALA A O 1
ATOM 1284 N N . GLN A 1 174 ? 1.241 4.950 10.075 1.00 93.62 174 GLN A N 1
ATOM 1285 C CA . GLN A 1 174 ? -0.073 4.754 9.471 1.00 93.62 174 GLN A CA 1
ATOM 1286 C C . GLN A 1 174 ? -0.854 3.605 10.120 1.00 93.62 174 GLN A C 1
ATOM 1288 O O . GLN A 1 174 ? -2.055 3.753 10.355 1.00 93.62 174 GLN A O 1
ATOM 1293 N N . LEU A 1 175 ? -0.182 2.500 10.458 1.00 93.50 175 LEU A N 1
ATOM 1294 C CA . LEU A 1 175 ? -0.779 1.375 11.172 1.00 93.50 175 LEU A CA 1
ATOM 1295 C C . LEU A 1 175 ? -1.298 1.817 12.543 1.00 93.50 175 LEU A C 1
ATOM 1297 O O . LEU A 1 175 ? -2.448 1.542 12.862 1.00 93.50 175 LEU A O 1
ATOM 1301 N N . ALA A 1 176 ? -0.493 2.561 13.311 1.00 90.88 176 ALA A N 1
ATOM 1302 C CA . ALA A 1 176 ? -0.895 3.093 14.614 1.00 90.88 176 ALA A CA 1
ATOM 1303 C C . ALA A 1 176 ? -2.132 4.011 14.519 1.00 90.88 176 ALA A C 1
ATOM 1305 O O . ALA A 1 176 ? -3.054 3.921 15.332 1.00 90.88 176 ALA A O 1
ATOM 1306 N N . GLY A 1 177 ? -2.187 4.864 13.488 1.00 91.12 177 GLY A N 1
ATOM 1307 C CA . GLY A 1 177 ? -3.356 5.694 13.181 1.00 91.12 177 GLY A CA 1
ATOM 1308 C C . GLY A 1 177 ? -4.607 4.885 12.854 1.00 91.12 177 GLY A C 1
ATOM 1309 O O . GLY A 1 177 ? -5.666 5.128 13.436 1.00 91.12 177 GLY A O 1
ATOM 1310 N N . ALA A 1 178 ? -4.486 3.906 11.959 1.00 93.50 178 ALA A N 1
ATOM 1311 C CA . ALA A 1 178 ? -5.597 3.041 11.575 1.00 93.50 178 ALA A CA 1
ATOM 1312 C C . ALA A 1 178 ? -6.086 2.192 12.758 1.00 93.50 178 ALA A C 1
ATOM 1314 O O . ALA A 1 178 ? -7.284 2.069 12.994 1.00 93.50 178 ALA A O 1
ATOM 1315 N N . GLU A 1 179 ? -5.160 1.682 13.564 1.00 93.19 179 GLU A N 1
ATOM 1316 C CA . GLU A 1 179 ? -5.442 0.914 14.767 1.00 93.19 179 GLU A CA 1
ATOM 1317 C C . GLU A 1 179 ? -6.265 1.721 15.796 1.00 93.19 179 GLU A C 1
ATOM 1319 O O . GLU A 1 179 ? -7.257 1.225 16.350 1.00 93.19 179 GLU A O 1
ATOM 1324 N N . ALA A 1 180 ? -5.874 2.974 16.053 1.00 90.62 180 ALA A N 1
ATOM 1325 C CA . ALA A 1 180 ? -6.630 3.879 16.915 1.00 90.62 180 ALA A CA 1
ATOM 1326 C C . ALA A 1 180 ? -8.014 4.187 16.324 1.00 90.62 180 ALA A C 1
ATOM 1328 O O . ALA A 1 180 ? -9.009 4.207 17.053 1.00 90.62 180 ALA A O 1
ATOM 1329 N N . ALA A 1 181 ? -8.090 4.367 15.001 1.00 92.56 181 ALA A N 1
ATOM 1330 C CA . ALA A 1 181 ? -9.345 4.621 14.313 1.00 92.56 181 ALA A CA 1
ATOM 1331 C C . ALA A 1 181 ? -10.324 3.453 14.485 1.00 92.56 181 ALA A C 1
ATOM 1333 O O . ALA A 1 181 ? -11.464 3.706 14.876 1.00 92.56 181 ALA A O 1
ATOM 1334 N N . VAL A 1 182 ? -9.899 2.197 14.271 1.00 94.88 182 VAL A N 1
ATOM 1335 C CA . VAL A 1 182 ? -10.763 1.006 14.438 1.00 94.88 182 VAL A CA 1
ATOM 1336 C C . VAL A 1 182 ? -11.375 0.959 15.838 1.00 94.88 182 VAL A C 1
ATOM 1338 O O . VAL A 1 182 ? -12.566 0.691 15.974 1.00 94.88 182 VAL A O 1
ATOM 1341 N N . ARG A 1 183 ? -10.602 1.266 16.888 1.00 92.19 183 ARG A N 1
ATOM 1342 C CA . ARG A 1 183 ? -11.129 1.286 18.267 1.00 92.19 183 ARG A CA 1
ATOM 1343 C C . ARG A 1 183 ? -12.110 2.419 18.535 1.00 92.19 183 ARG A C 1
ATOM 1345 O O . ARG A 1 183 ? -12.961 2.276 19.407 1.00 92.19 183 ARG A O 1
ATOM 1352 N N . ALA A 1 184 ? -11.981 3.527 17.817 1.00 92.81 184 ALA A N 1
ATOM 1353 C CA . ALA A 1 184 ? -12.894 4.659 17.908 1.00 92.81 184 ALA A CA 1
ATOM 1354 C C . ALA A 1 184 ? -14.160 4.487 17.047 1.00 92.81 184 ALA A C 1
ATOM 1356 O O . ALA A 1 184 ? -15.043 5.342 17.108 1.00 92.81 184 ALA A O 1
ATOM 1357 N N . ALA A 1 185 ? -14.251 3.426 16.238 1.00 95.44 185 ALA A N 1
ATOM 1358 C CA . ALA A 1 185 ? -15.389 3.195 15.360 1.00 95.44 185 ALA A CA 1
ATOM 1359 C C . ALA A 1 185 ? -16.682 2.977 16.156 1.00 95.44 185 ALA A C 1
ATOM 1361 O O . ALA A 1 185 ? -16.704 2.249 17.152 1.00 95.44 185 ALA A O 1
ATOM 1362 N N . THR A 1 186 ? -17.770 3.601 15.702 1.00 93.88 186 THR A N 1
ATOM 1363 C CA . THR A 1 186 ? -19.050 3.589 16.441 1.00 93.88 186 THR A CA 1
ATOM 1364 C C . THR A 1 186 ? -20.111 2.680 15.831 1.00 93.88 186 THR A C 1
ATOM 1366 O O . THR A 1 186 ? -21.043 2.274 16.525 1.00 93.88 186 THR A O 1
ATOM 1369 N N . ASP A 1 187 ? -19.946 2.294 14.567 1.00 96.81 187 ASP A N 1
ATOM 1370 C CA . ASP A 1 187 ? -20.828 1.366 13.869 1.00 96.81 187 ASP A CA 1
ATOM 1371 C C . ASP A 1 187 ? -20.039 0.359 13.021 1.00 96.81 187 ASP A C 1
ATOM 1373 O O . ASP A 1 187 ? -18.826 0.463 12.834 1.00 96.81 187 ASP A O 1
ATOM 1377 N N . ALA A 1 188 ? -20.736 -0.678 12.556 1.00 94.81 188 ALA A N 1
ATOM 1378 C CA . ALA A 1 188 ? -20.105 -1.809 11.891 1.00 94.81 188 ALA A CA 1
ATOM 1379 C C . ALA A 1 188 ? -19.527 -1.467 10.511 1.00 94.81 188 ALA A C 1
ATOM 1381 O O . ALA A 1 188 ? -18.549 -2.098 10.124 1.00 94.81 188 ALA A O 1
ATOM 1382 N N . GLN A 1 189 ? -20.106 -0.517 9.771 1.00 95.12 189 GLN A N 1
ATOM 1383 C CA . GLN A 1 189 ? -19.567 -0.126 8.468 1.00 95.12 189 GLN A CA 1
ATOM 1384 C C . GLN A 1 189 ? -18.287 0.685 8.665 1.00 95.12 189 GLN A C 1
ATOM 1386 O O . GLN A 1 189 ? -17.234 0.328 8.148 1.00 95.12 189 GLN A O 1
ATOM 1391 N N . ASP A 1 190 ? -18.373 1.692 9.528 1.00 95.69 190 ASP A N 1
ATOM 1392 C CA . ASP A 1 190 ? -17.282 2.571 9.935 1.00 95.69 190 ASP A CA 1
ATOM 1393 C C . ASP A 1 190 ? -16.061 1.782 10.459 1.00 95.69 190 ASP A C 1
ATOM 1395 O O . ASP A 1 190 ? -14.912 2.094 10.127 1.00 95.69 190 ASP A O 1
ATOM 1399 N N . ALA A 1 191 ? -16.310 0.713 11.227 1.00 96.12 191 ALA A N 1
ATOM 1400 C CA . ALA A 1 191 ? -15.280 -0.198 11.723 1.00 96.12 191 ALA A CA 1
ATOM 1401 C C . ALA A 1 191 ? -14.632 -1.043 10.620 1.00 96.12 191 ALA A C 1
ATOM 1403 O O . ALA A 1 191 ? -13.418 -1.242 10.665 1.00 96.12 191 ALA A O 1
ATOM 1404 N N . ARG A 1 192 ? -15.407 -1.540 9.644 1.00 96.62 192 ARG A N 1
ATOM 1405 C CA . ARG A 1 192 ? -14.867 -2.310 8.510 1.00 96.62 192 ARG A CA 1
ATOM 1406 C C . ARG A 1 192 ? -13.966 -1.439 7.653 1.00 96.62 192 ARG A C 1
ATOM 1408 O O . ARG A 1 192 ? -12.844 -1.849 7.393 1.00 96.62 192 ARG A O 1
ATOM 1415 N N . ASP A 1 193 ? -14.399 -0.225 7.326 1.00 94.06 193 ASP A N 1
ATOM 1416 C CA . ASP A 1 193 ? -13.617 0.707 6.505 1.00 94.06 193 ASP A CA 1
ATOM 1417 C C . ASP A 1 193 ? -12.266 1.034 7.173 1.00 94.06 193 ASP A C 1
ATOM 1419 O O . ASP A 1 193 ? -11.205 0.971 6.549 1.00 94.06 193 ASP A O 1
ATOM 1423 N N . ARG A 1 194 ? -12.270 1.294 8.489 1.00 95.81 194 ARG A N 1
ATOM 1424 C CA . ARG A 1 194 ? -11.032 1.524 9.262 1.00 95.81 194 ARG A CA 1
ATOM 1425 C C . ARG A 1 194 ? -10.167 0.280 9.387 1.00 95.81 194 ARG A C 1
ATOM 1427 O O . ARG A 1 194 ? -8.942 0.390 9.412 1.00 95.81 194 ARG A O 1
ATOM 1434 N N . TYR A 1 195 ? -10.782 -0.892 9.517 1.00 97.00 195 TYR A N 1
ATOM 1435 C CA . TYR A 1 195 ? -10.029 -2.133 9.624 1.00 97.00 195 TYR A CA 1
ATOM 1436 C C . TYR A 1 195 ? -9.398 -2.496 8.282 1.00 97.00 195 TYR A C 1
ATOM 1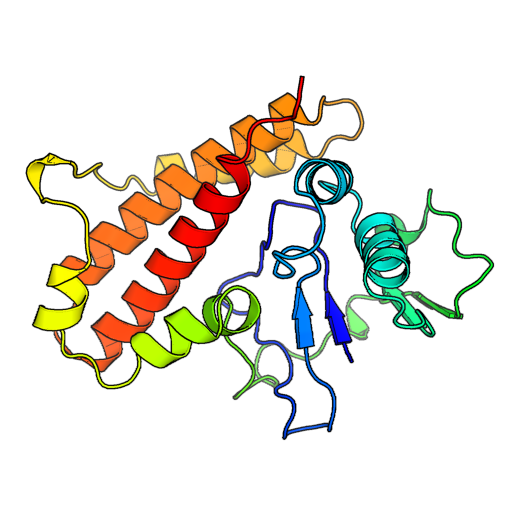438 O O . TYR A 1 195 ? -8.262 -2.957 8.266 1.00 97.00 195 TYR A O 1
ATOM 1446 N N . SER A 1 196 ? -10.070 -2.222 7.162 1.00 96.44 196 SER A N 1
ATOM 1447 C CA . SER A 1 196 ? -9.487 -2.369 5.828 1.00 96.44 196 SER A CA 1
ATOM 1448 C C . SER A 1 196 ? -8.201 -1.554 5.691 1.00 96.44 196 SER A C 1
ATOM 1450 O O . SER A 1 196 ? -7.187 -2.049 5.198 1.00 96.44 196 SER A O 1
ATOM 1452 N N . ASP A 1 197 ? -8.204 -0.330 6.218 1.00 95.69 197 ASP A N 1
ATOM 1453 C CA . ASP A 1 197 ? -7.011 0.509 6.293 1.00 95.69 197 ASP A CA 1
ATOM 1454 C C . ASP A 1 197 ? -5.927 -0.077 7.206 1.00 95.69 197 ASP A C 1
ATOM 1456 O O . ASP A 1 197 ? -4.757 -0.115 6.822 1.00 95.69 197 ASP A O 1
ATOM 1460 N N . TYR A 1 198 ? -6.298 -0.565 8.391 1.00 96.31 198 TYR A N 1
ATOM 1461 C CA . TYR A 1 198 ? -5.372 -1.236 9.306 1.00 96.31 198 TYR A CA 1
ATOM 1462 C C . TYR A 1 198 ? -4.711 -2.458 8.649 1.00 96.31 198 TYR A C 1
ATOM 1464 O O . TYR A 1 198 ? -3.483 -2.544 8.611 1.00 96.31 198 TYR A O 1
ATOM 1472 N N . GLY A 1 199 ? -5.512 -3.357 8.071 1.00 96.25 199 GLY A N 1
ATOM 1473 C CA . GLY A 1 199 ? -5.045 -4.559 7.382 1.00 96.25 199 GLY A CA 1
ATOM 1474 C C . GLY A 1 199 ? -4.116 -4.226 6.218 1.00 96.25 199 GLY A C 1
ATOM 1475 O O . GLY A 1 199 ? -3.066 -4.845 6.070 1.00 96.25 199 GLY A O 1
ATOM 1476 N N . TYR A 1 200 ? -4.431 -3.180 5.450 1.00 95.94 200 TYR A N 1
ATOM 1477 C CA . TYR A 1 200 ? -3.582 -2.720 4.353 1.00 95.94 200 TYR A CA 1
ATOM 1478 C C . TYR A 1 200 ? -2.191 -2.274 4.837 1.00 95.94 200 TYR A C 1
ATOM 1480 O O . TYR A 1 200 ? -1.168 -2.622 4.236 1.00 95.94 200 TYR A O 1
ATOM 1488 N N . TRP A 1 201 ? -2.118 -1.509 5.929 1.00 95.56 201 TRP A N 1
ATOM 1489 C CA . TRP A 1 201 ? -0.833 -1.079 6.490 1.00 95.56 201 TRP A CA 1
ATOM 1490 C C . TRP A 1 201 ? -0.070 -2.223 7.157 1.00 95.56 201 TRP A C 1
ATOM 1492 O O . TRP A 1 201 ? 1.156 -2.282 7.043 1.00 95.56 201 TRP A O 1
ATOM 1502 N N . GLN A 1 202 ? -0.786 -3.153 7.791 1.00 95.19 202 GLN A N 1
ATOM 1503 C CA . GLN A 1 202 ? -0.204 -4.349 8.394 1.00 95.19 202 GLN A CA 1
ATO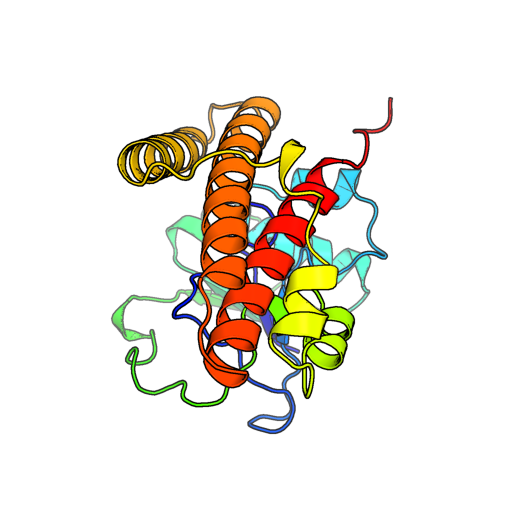M 1504 C C . GLN A 1 202 ? 0.448 -5.222 7.320 1.00 95.19 202 GLN A C 1
ATOM 1506 O O . GLN A 1 202 ? 1.633 -5.539 7.427 1.00 95.19 202 GLN A O 1
ATOM 1511 N N . TRP A 1 203 ? -0.278 -5.491 6.232 1.00 93.81 203 TRP A N 1
ATOM 1512 C CA . TRP A 1 203 ? 0.222 -6.232 5.077 1.00 93.81 203 TRP A CA 1
ATOM 1513 C C . TRP A 1 203 ? 1.520 -5.622 4.529 1.00 93.81 203 TRP A C 1
ATOM 1515 O O . TRP A 1 203 ? 2.495 -6.333 4.280 1.00 93.81 203 TRP A O 1
ATOM 1525 N N . ASN A 1 204 ? 1.581 -4.291 4.415 1.00 92.44 204 ASN A N 1
ATOM 1526 C CA . ASN A 1 204 ? 2.774 -3.582 3.950 1.00 92.44 204 ASN A CA 1
ATOM 1527 C C . ASN A 1 204 ? 3.993 -3.780 4.857 1.00 92.44 204 ASN A C 1
ATOM 1529 O O . ASN A 1 204 ? 5.112 -3.952 4.366 1.00 92.44 204 ASN A O 1
ATOM 1533 N N . LEU A 1 205 ? 3.785 -3.776 6.175 1.00 92.12 205 LEU A N 1
ATOM 1534 C CA . LEU A 1 205 ? 4.842 -4.065 7.141 1.00 92.12 205 LEU A CA 1
ATOM 1535 C C . LEU A 1 205 ? 5.275 -5.527 7.088 1.00 92.12 205 LEU A C 1
ATOM 1537 O O . LEU A 1 205 ? 6.466 -5.809 7.219 1.00 92.12 205 LEU A O 1
ATOM 1541 N N . ASP A 1 206 ? 4.348 -6.451 6.856 1.00 90.25 206 ASP A N 1
ATOM 1542 C CA . ASP A 1 206 ? 4.661 -7.874 6.744 1.00 90.25 206 ASP A CA 1
ATOM 1543 C C . ASP A 1 206 ? 5.534 -8.177 5.526 1.00 90.25 206 ASP A C 1
ATOM 1545 O O . ASP A 1 206 ? 6.470 -8.975 5.632 1.00 90.25 206 ASP A O 1
ATOM 1549 N N . GLN A 1 207 ? 5.345 -7.453 4.418 1.00 85.38 207 GLN A N 1
ATOM 1550 C CA . GLN A 1 207 ? 6.248 -7.563 3.269 1.00 85.38 207 GLN A CA 1
ATOM 1551 C C . GLN A 1 207 ? 7.697 -7.190 3.619 1.00 85.38 207 GLN A C 1
ATOM 1553 O O . GLN A 1 207 ? 8.625 -7.749 3.037 1.00 85.38 207 GLN A O 1
ATOM 1558 N N . LEU A 1 208 ? 7.913 -6.293 4.588 1.00 85.25 208 LEU A N 1
ATOM 1559 C CA . LEU A 1 208 ? 9.242 -5.846 5.026 1.00 85.25 208 LEU A CA 1
ATOM 1560 C C . LEU A 1 208 ? 9.906 -6.779 6.051 1.00 85.25 208 LEU A C 1
ATOM 1562 O O . LEU A 1 208 ? 11.097 -6.625 6.318 1.00 85.25 208 LEU A O 1
ATOM 1566 N N . LYS A 1 209 ? 9.165 -7.726 6.644 1.00 78.38 209 LYS A N 1
ATOM 1567 C CA . LYS A 1 209 ? 9.698 -8.674 7.642 1.00 78.38 209 LYS A CA 1
ATOM 1568 C C . LYS A 1 209 ? 10.497 -9.814 7.016 1.00 78.38 209 LYS A C 1
ATOM 1570 O O . LYS A 1 209 ? 11.198 -10.524 7.737 1.00 78.38 209 LYS A O 1
ATOM 1575 N N . VAL A 1 210 ? 10.391 -10.018 5.703 1.00 59.69 210 VAL A N 1
ATOM 1576 C CA . VAL A 1 210 ? 11.128 -11.088 5.033 1.00 59.69 210 VAL A CA 1
ATOM 1577 C C . VAL A 1 210 ? 12.612 -10.719 5.028 1.00 59.69 210 VAL A C 1
ATOM 1579 O O . VAL A 1 210 ? 12.963 -9.672 4.480 1.00 59.69 210 VAL A O 1
ATOM 1582 N N . PRO A 1 211 ? 13.496 -11.529 5.642 1.00 47.19 211 PRO A N 1
ATOM 1583 C CA . PRO A 1 211 ? 14.913 -11.221 5.650 1.00 47.19 211 PRO A CA 1
ATOM 1584 C C . PRO A 1 211 ? 15.399 -11.123 4.207 1.00 47.19 211 PRO A C 1
ATOM 1586 O O . PRO A 1 211 ? 15.124 -12.005 3.389 1.00 47.19 211 PRO A O 1
ATOM 1589 N N . ALA A 1 212 ? 16.137 -10.055 3.902 1.00 42.56 212 ALA A N 1
ATOM 1590 C CA . ALA A 1 212 ? 17.058 -10.079 2.780 1.00 42.56 212 ALA A CA 1
ATOM 1591 C C . ALA A 1 212 ? 17.958 -11.297 3.019 1.00 42.56 212 ALA A C 1
ATOM 1593 O O . ALA A 1 212 ? 18.725 -11.320 3.980 1.00 42.56 212 ALA A O 1
ATOM 1594 N N . SER A 1 213 ? 17.749 -12.368 2.259 1.00 38.62 213 SER A N 1
ATOM 1595 C CA . SER A 1 213 ? 18.541 -13.586 2.385 1.00 38.62 213 SER A CA 1
ATOM 1596 C C . SER A 1 213 ? 20.025 -13.232 2.272 1.00 38.62 213 SER A C 1
ATOM 1598 O O . SER A 1 213 ? 20.402 -12.483 1.370 1.00 38.62 213 SER A O 1
ATOM 1600 N N . ALA A 1 214 ? 20.791 -13.750 3.237 1.00 32.88 214 ALA A N 1
ATOM 1601 C CA . ALA A 1 214 ? 22.244 -13.678 3.361 1.00 32.88 214 ALA A CA 1
ATOM 1602 C C . ALA A 1 214 ? 22.994 -14.193 2.124 1.00 32.88 214 ALA A C 1
ATOM 1604 O O . ALA A 1 214 ? 22.427 -15.049 1.405 1.00 32.88 214 ALA A O 1
#

Solvent-accessible surface area (backbone atoms only — not comparable to full-atom values): 12295 Å² total; per-residue (Å²): 111,47,76,44,66,46,48,80,41,75,72,62,60,60,92,86,53,48,44,62,36,41,84,83,71,76,29,44,54,39,38,63,66,40,52,80,88,56,59,63,67,62,58,63,72,24,67,57,34,31,58,59,30,53,55,51,43,24,66,73,72,69,48,85,68,63,70,46,78,41,42,61,84,64,46,68,92,56,92,54,92,84,39,48,76,45,75,48,52,83,88,74,54,77,64,88,80,73,60,81,80,37,37,44,61,26,45,42,54,38,48,66,61,44,57,64,49,56,92,46,45,46,70,58,57,50,67,74,50,78,62,82,90,74,65,56,86,61,52,76,67,58,48,52,55,29,50,50,45,30,59,63,33,58,42,86,89,49,54,68,67,57,32,50,52,30,39,48,56,33,34,54,48,50,26,28,38,23,51,53,45,31,68,67,40,87,44,44,65,59,17,41,59,28,41,40,51,23,51,38,28,48,52,50,52,56,68,68,67,59,72,75,76,129

Sequence (214 aa):
MLVVANNIGLGWLPASVRLPRPDSAMLASSHVFAHGDIPAAVRMSWIGQPVRAVQAWAVATGDPLILLAAFEQAIGLNDVSRVEVHTVSPDDLPAQDTMIGGLERLEVVDPELAGEVEGKTVAALASLLPSAAEQVTADPTRASDLWLNVTLSLSPELDTTVRMAAWKAFCEAQLAGAEAAVRAATDAQDARDRYSDYGYWQWNLDQLKVPASA

Organism: Mycolicibacterium fortuitum (NCBI:txid1766)

InterPro domains:
  IPR059829 EspK, C-terminal domain [PF27215] (2-209)

Nearest PDB structures (foldseek):
  8ako-assembly1_B  TM=8.898E-01  e=7.324E-11  Mycobacterium tuberculosis
  6r1j-assembly1_J-2  TM=6.888E-01  e=9.498E+00  Aeromonas hydrophila J-1
  2wb7-assembly2_B  TM=4.762E-01  e=5.335E+00  Thermococcus sp. 26-2
  2lqg-assembly1_A  TM=4.004E-01  e=5.335E+00  Mus musculus

pLDDT: mean 85.19, std 11.6, range [32.88, 97.0]